Protein AF-A0AAD8J890-F1 (afdb_monomer_lite)

pLDDT: mean 76.11, std 21.77, range [34.91, 98.38]

Foldseek 3Di:
DDDDDDDDDFDDDPPDPDGDDDDDPVDDPVNVVVVVCVVVVDDPCVVVVVVVVVVVVVVVVVVVVVVVLVQVLVVHPCPPDDPVRNVVSVVVSVVVVVVVVVVVVVVVVVLVVVVVVVVVVVVVVVVVVVVVVVVVCVVVVPDPPVVPPDPDPPPPDDVVVVVSVVVVPPPPPPPPDPDPDDDD

InterPro domains:
  IPR002487 Transcription factor, K-box [PF01486] (48-133)
  IPR002487 Transcription factor, K-box [PS51297] (49-139)

Secondary structure (DSSP, 8-state):
--PPPPP------TT---------TTS-HHHHHHHHHHHH---SSHHHHHHHHHHHHHHHHHHHHHHHHHHHHTT--GGG--HHHHHHHHHHHHHHHHHHHHHHHHHHHHHHHHHHHHHHHHHHHHHHHHHHHHHHHHHHT--GGGG-----TT-SSHHHHHHHHTTTS-------PPPS----

Sequence (184 aa):
MARGPIQIKKIENATHRQAHVYTSSSFSTKEFYDMYQKLNGVDLWSSCYEKMKEQLIKLKEVNLNLNREIRHKMGECLDGLNFEELCTLEDKMEETVMTVREKKLKMITSQTENIKKKIRNSQNVDKDLRQKIAFLQELRGEDPDYAKVELGEEHKSFIGLSHALHGILALNFSQTQPDPHSGA

Organism: NCBI:txid360622

Radius of gyration: 38.45 Å; chains: 1; bounding box: 69×55×116 Å

Structure (mmCIF, N/CA/C/O backbone):
data_AF-A0AAD8J890-F1
#
_entry.id   AF-A0AAD8J890-F1
#
loop_
_atom_site.group_PDB
_atom_site.id
_atom_site.type_symbol
_atom_si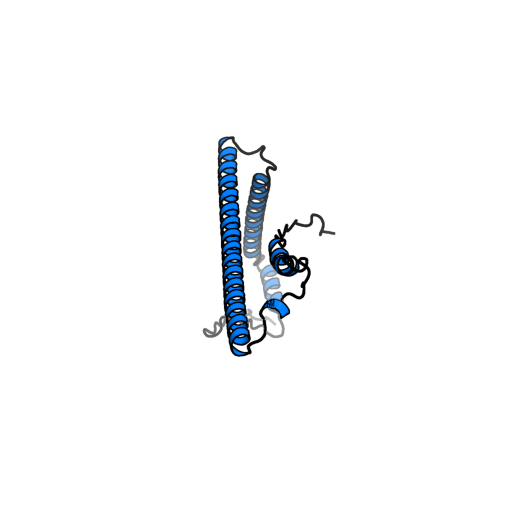te.label_atom_id
_atom_site.label_alt_id
_atom_site.label_comp_id
_atom_site.label_asym_id
_atom_site.label_entity_id
_atom_site.label_seq_id
_atom_site.pdbx_PDB_ins_code
_atom_site.Cartn_x
_atom_site.Cartn_y
_atom_site.Cartn_z
_atom_site.occupancy
_atom_site.B_iso_or_equiv
_atom_site.auth_seq_id
_atom_site.auth_comp_id
_atom_site.auth_asym_id
_atom_site.auth_atom_id
_atom_site.pdbx_PDB_model_num
ATOM 1 N N . MET A 1 1 ? -8.552 -39.009 61.988 1.00 34.91 1 MET A N 1
ATOM 2 C CA . MET A 1 1 ? -7.190 -38.647 61.535 1.00 34.91 1 MET A CA 1
ATOM 3 C C . MET A 1 1 ? -7.274 -37.321 60.789 1.00 34.91 1 MET A C 1
ATOM 5 O O . MET A 1 1 ? -7.765 -37.301 59.669 1.00 34.91 1 MET A O 1
ATOM 9 N N . ALA A 1 2 ? -6.904 -36.213 61.434 1.00 38.03 2 ALA A N 1
ATOM 10 C CA . ALA A 1 2 ? -6.951 -34.881 60.830 1.00 38.03 2 ALA A CA 1
ATOM 11 C C . ALA A 1 2 ? -5.729 -34.695 59.918 1.00 38.03 2 ALA A C 1
ATOM 13 O O . ALA A 1 2 ? -4.595 -34.744 60.391 1.00 38.03 2 ALA A O 1
ATOM 14 N N . ARG A 1 3 ? -5.942 -34.539 58.607 1.00 44.38 3 ARG A N 1
ATOM 15 C CA . ARG A 1 3 ? -4.864 -34.181 57.676 1.00 44.38 3 ARG A CA 1
ATOM 16 C C . ARG A 1 3 ? -4.649 -32.669 57.765 1.00 44.38 3 ARG A C 1
ATOM 18 O O . ARG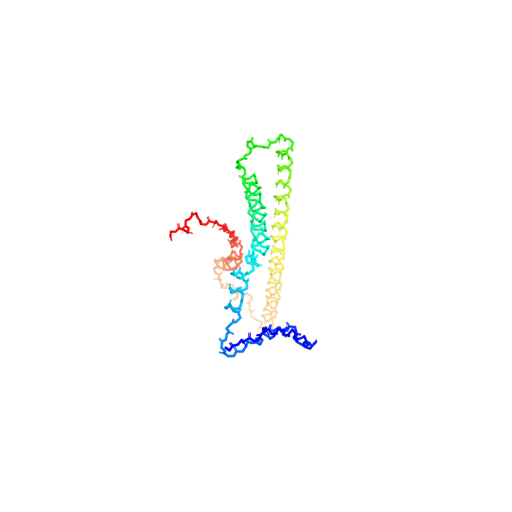 A 1 3 ? -5.598 -31.911 57.600 1.00 44.38 3 ARG A O 1
ATOM 25 N N . GLY A 1 4 ? -3.425 -32.261 58.103 1.00 49.78 4 GLY A N 1
ATOM 26 C CA . GLY A 1 4 ? -3.047 -30.858 58.275 1.00 49.78 4 GLY A CA 1
ATOM 27 C C . GLY A 1 4 ? -3.109 -30.040 56.974 1.00 49.78 4 GLY A C 1
ATOM 28 O O . GLY A 1 4 ? -3.219 -30.615 55.889 1.00 49.78 4 GLY A O 1
ATOM 29 N N . PRO A 1 5 ? -3.048 -28.700 57.075 1.00 46.69 5 PRO A N 1
ATOM 30 C CA . PRO A 1 5 ? -3.186 -27.792 55.939 1.00 46.69 5 PRO A CA 1
ATOM 31 C C . PRO A 1 5 ? -2.068 -27.996 54.907 1.00 46.69 5 PRO A C 1
ATOM 33 O O . PRO A 1 5 ? -0.889 -28.100 55.249 1.00 46.69 5 PRO A O 1
ATOM 36 N N . ILE A 1 6 ? -2.455 -28.047 53.632 1.00 57.44 6 ILE A N 1
ATOM 37 C CA . ILE A 1 6 ? -1.545 -28.222 52.495 1.00 57.44 6 ILE A CA 1
ATOM 38 C C . ILE A 1 6 ? -0.701 -26.952 52.342 1.00 57.44 6 ILE A C 1
ATOM 40 O O . ILE A 1 6 ? -1.239 -25.863 52.153 1.00 57.44 6 ILE A O 1
ATOM 44 N N . GLN A 1 7 ? 0.623 -27.093 52.413 1.00 43.59 7 GLN A N 1
ATOM 45 C CA . GLN A 1 7 ? 1.563 -25.991 52.215 1.00 43.59 7 GLN A CA 1
ATOM 46 C C . GLN A 1 7 ? 2.061 -25.966 50.771 1.00 43.59 7 GLN A C 1
ATOM 48 O O . GLN A 1 7 ? 2.628 -26.945 50.290 1.00 43.59 7 GLN A O 1
ATOM 53 N N . ILE A 1 8 ? 1.883 -24.835 50.090 1.00 53.84 8 ILE A N 1
ATOM 54 C CA . ILE A 1 8 ? 2.378 -24.617 48.728 1.00 53.84 8 ILE A CA 1
ATOM 55 C C . ILE A 1 8 ? 3.564 -23.667 48.819 1.00 53.84 8 ILE A C 1
ATOM 57 O O . ILE A 1 8 ? 3.411 -22.509 49.205 1.00 53.84 8 ILE A O 1
ATOM 61 N N . LYS A 1 9 ? 4.756 -24.151 48.465 1.00 49.16 9 LYS A N 1
ATOM 62 C CA . LYS A 1 9 ? 5.953 -23.317 48.337 1.00 49.16 9 LYS A CA 1
ATOM 63 C C . LYS A 1 9 ? 6.187 -23.000 46.866 1.00 49.16 9 LYS A C 1
ATOM 65 O O . LYS A 1 9 ? 6.459 -23.897 46.074 1.00 49.16 9 LYS A O 1
ATOM 70 N N . LYS A 1 10 ? 6.119 -21.717 46.510 1.00 46.75 10 LYS A N 1
ATOM 71 C CA . LYS A 1 10 ? 6.634 -21.214 45.234 1.00 46.75 10 LYS A CA 1
ATOM 72 C C . LYS A 1 10 ? 8.162 -21.192 45.335 1.00 46.75 10 LYS A C 1
ATOM 74 O O . LYS A 1 10 ? 8.703 -20.437 46.136 1.00 46.75 10 LYS A O 1
ATOM 79 N N . ILE A 1 11 ? 8.849 -22.040 44.572 1.00 52.28 11 ILE A N 1
ATOM 80 C CA . ILE A 1 11 ? 10.312 -22.004 44.454 1.00 52.28 11 ILE A CA 1
ATOM 81 C C . ILE A 1 11 ? 10.630 -21.280 43.144 1.00 52.28 11 ILE A C 1
ATOM 83 O O . ILE A 1 11 ? 10.433 -21.832 42.065 1.00 52.28 11 ILE A O 1
ATOM 87 N N . GLU A 1 12 ? 11.069 -20.025 43.231 1.00 44.72 12 GLU A N 1
ATOM 88 C CA . GLU A 1 12 ? 11.633 -19.296 42.090 1.00 44.72 12 GLU A CA 1
ATOM 89 C C . GLU A 1 12 ? 13.128 -19.607 42.007 1.00 44.72 12 GLU A C 1
ATOM 91 O O . GLU A 1 12 ? 13.895 -19.221 42.886 1.00 44.72 12 GLU A O 1
ATOM 96 N N . ASN A 1 13 ? 13.551 -20.320 40.962 1.00 47.50 13 ASN A N 1
ATOM 97 C CA . ASN A 1 13 ? 14.967 -20.456 40.637 1.00 47.50 13 ASN A CA 1
ATOM 98 C C . ASN A 1 13 ? 15.311 -19.407 39.570 1.00 47.50 13 ASN A C 1
ATOM 100 O O . ASN A 1 13 ? 14.762 -19.434 38.470 1.00 47.50 13 ASN A O 1
ATOM 104 N N . ALA A 1 14 ? 16.180 -18.454 39.910 1.00 53.34 14 ALA A N 1
ATOM 105 C CA . ALA A 1 14 ? 16.447 -17.248 39.119 1.00 53.34 14 ALA A CA 1
ATOM 106 C C . ALA A 1 14 ? 17.075 -17.511 37.732 1.00 53.34 14 ALA A C 1
ATOM 108 O O . ALA A 1 14 ? 17.169 -16.596 36.917 1.00 53.34 14 ALA A O 1
ATOM 109 N N . THR A 1 15 ? 17.491 -18.745 37.441 1.00 55.94 15 THR A N 1
ATOM 110 C CA . THR A 1 15 ? 18.208 -19.113 36.211 1.00 55.94 15 THR A CA 1
ATOM 111 C C . THR A 1 15 ? 17.331 -19.709 35.109 1.00 55.94 15 THR A C 1
ATOM 113 O O . THR A 1 15 ? 17.758 -19.737 33.959 1.00 55.94 15 THR A O 1
ATOM 116 N N . HIS A 1 16 ? 16.089 -20.108 35.394 1.00 49.44 16 HIS A N 1
ATOM 117 C CA . HIS A 1 16 ? 15.132 -20.536 34.371 1.00 49.44 16 HIS A CA 1
ATOM 118 C C . HIS A 1 16 ? 13.794 -19.850 34.650 1.00 49.44 16 HIS A C 1
ATOM 120 O O . HIS A 1 16 ? 13.177 -20.090 35.684 1.00 49.44 16 HIS A O 1
ATOM 126 N N . ARG A 1 17 ? 13.282 -19.034 33.718 1.00 52.69 17 ARG A N 1
ATOM 127 C CA . ARG A 1 17 ? 11.897 -18.503 33.748 1.00 52.69 17 ARG A CA 1
ATOM 128 C C . ARG A 1 17 ? 10.843 -19.614 33.547 1.00 52.69 17 ARG A C 1
ATOM 130 O O . ARG A 1 17 ? 9.828 -19.404 32.892 1.00 52.69 17 ARG A O 1
ATOM 137 N N . GLN A 1 18 ? 11.102 -20.818 34.045 1.00 47.53 18 GLN A N 1
ATOM 138 C CA . GLN A 1 18 ? 10.259 -21.990 33.914 1.00 47.53 18 GLN A CA 1
ATOM 139 C C . GLN A 1 18 ? 9.687 -22.321 35.289 1.00 47.53 18 GLN A C 1
ATOM 141 O O . GLN A 1 18 ? 10.390 -22.771 36.192 1.00 47.53 18 GLN A O 1
ATOM 146 N N . ALA A 1 19 ? 8.393 -22.058 35.455 1.00 54.72 19 ALA A N 1
ATOM 147 C CA . ALA A 1 19 ? 7.671 -22.451 36.652 1.00 54.72 19 ALA A CA 1
ATOM 148 C C . ALA A 1 19 ? 7.533 -23.982 36.668 1.00 54.72 19 ALA A C 1
ATOM 150 O O . ALA A 1 19 ? 6.746 -24.550 35.913 1.00 54.72 19 ALA A O 1
ATOM 151 N N . HIS A 1 20 ? 8.301 -24.656 37.524 1.00 55.97 20 HIS A N 1
ATOM 152 C CA . HIS A 1 20 ? 8.092 -26.073 37.807 1.00 55.97 20 HIS A CA 1
ATOM 153 C C . HIS A 1 20 ? 6.982 -26.203 38.848 1.00 55.97 20 HIS A C 1
ATOM 155 O O . HIS A 1 20 ? 7.174 -25.892 40.023 1.00 55.97 20 HIS A O 1
ATOM 161 N N . VAL A 1 21 ? 5.801 -26.643 38.413 1.00 59.16 21 VAL A N 1
ATOM 162 C CA . VAL A 1 21 ? 4.701 -26.933 39.332 1.00 59.16 21 VAL A CA 1
ATOM 163 C C . VAL A 1 21 ? 4.952 -28.302 39.951 1.00 59.16 21 VAL A C 1
ATOM 165 O O . VAL A 1 21 ? 4.796 -29.329 39.297 1.00 59.16 21 VAL A O 1
ATOM 168 N N . TYR A 1 22 ? 5.393 -28.307 41.207 1.00 57.88 22 TYR A N 1
ATOM 169 C CA . TYR A 1 22 ? 5.637 -29.537 41.950 1.00 57.88 22 TYR A CA 1
ATOM 170 C C . TYR A 1 22 ? 4.336 -29.997 42.605 1.00 57.88 22 TYR A C 1
ATOM 172 O O . TYR A 1 22 ? 3.872 -29.413 43.584 1.00 57.88 22 TYR A O 1
ATOM 180 N N . THR A 1 23 ? 3.734 -31.044 42.052 1.00 57.12 23 THR A N 1
ATOM 181 C CA . THR A 1 23 ? 2.562 -31.696 42.631 1.00 57.12 23 THR A CA 1
ATOM 182 C C . THR A 1 23 ? 2.965 -32.973 43.345 1.00 57.12 23 THR A C 1
ATOM 184 O O . THR A 1 23 ? 3.738 -33.765 42.811 1.00 57.12 23 THR A O 1
ATOM 187 N N . SER A 1 24 ? 2.428 -33.207 44.546 1.00 59.03 24 SER A N 1
ATOM 188 C CA . SER A 1 24 ? 2.527 -34.533 45.172 1.00 59.03 24 SER A CA 1
ATOM 189 C C . SER A 1 24 ? 1.855 -35.564 44.261 1.00 59.03 24 SER A C 1
ATOM 191 O O . SER A 1 24 ? 0.789 -35.276 43.727 1.00 59.03 24 SER A O 1
ATOM 193 N N . SER A 1 25 ? 2.433 -36.760 44.106 1.00 63.25 25 SER A N 1
ATOM 194 C CA . SER A 1 25 ? 1.969 -37.800 43.162 1.00 63.25 25 SER A CA 1
ATOM 195 C C . SER A 1 25 ? 0.488 -38.201 43.283 1.00 63.25 25 SER A C 1
ATOM 197 O O . SER A 1 25 ? -0.025 -38.902 42.421 1.00 63.25 25 SER A O 1
ATOM 199 N N . SER A 1 26 ? -0.201 -37.780 44.346 1.00 63.59 26 SER A N 1
ATOM 200 C CA . SER A 1 26 ? -1.613 -38.039 44.624 1.00 63.59 26 SER A CA 1
ATOM 201 C C . SER A 1 26 ? -2.582 -36.941 44.164 1.00 63.59 26 SER A C 1
ATOM 203 O O . SER A 1 26 ? -3.774 -37.078 44.422 1.00 63.59 26 SER A O 1
ATOM 205 N N . PHE A 1 27 ? -2.111 -35.826 43.594 1.00 65.19 27 PHE A N 1
ATOM 206 C CA . PHE A 1 27 ? -2.989 -34.706 43.248 1.00 65.19 27 PHE A CA 1
ATOM 207 C C . PHE A 1 27 ? -2.436 -33.865 42.100 1.00 65.19 27 PHE A C 1
ATOM 209 O O . PHE A 1 27 ? -1.345 -33.319 42.218 1.00 65.19 27 PHE A O 1
ATOM 216 N N . SER A 1 28 ? -3.172 -33.743 40.998 1.00 78.12 28 SER A N 1
ATOM 217 C CA . SER A 1 28 ? -2.739 -32.959 39.838 1.00 78.12 28 SER A CA 1
ATOM 218 C C . SER A 1 28 ? -2.954 -31.455 40.035 1.00 78.12 28 SER A C 1
ATOM 220 O O . SER A 1 28 ? -3.834 -31.001 40.768 1.00 78.12 28 SER A O 1
ATOM 222 N N . THR A 1 29 ? -2.173 -30.651 39.313 1.00 77.88 29 THR A N 1
ATOM 223 C CA . THR A 1 29 ? -2.265 -29.184 39.319 1.00 77.88 29 THR A CA 1
ATOM 224 C C . THR A 1 29 ? -3.663 -28.696 38.937 1.00 77.88 29 THR A C 1
ATOM 226 O O . THR A 1 29 ? -4.161 -27.725 39.498 1.00 77.88 29 THR A O 1
ATOM 229 N N . LYS A 1 30 ? -4.312 -29.382 37.989 1.00 80.31 30 LYS A N 1
ATOM 230 C CA . LYS A 1 30 ? -5.671 -29.059 37.549 1.00 80.31 30 LYS A CA 1
ATOM 231 C C . LYS A 1 30 ? -6.683 -29.306 38.667 1.00 80.31 30 LYS A C 1
ATOM 233 O O . LYS A 1 30 ? -7.451 -28.409 38.991 1.00 80.31 30 LYS A O 1
ATOM 238 N N . GLU A 1 31 ? -6.634 -30.483 39.291 1.00 82.25 31 GLU A N 1
ATOM 239 C CA . GLU A 1 31 ? -7.529 -30.822 40.404 1.00 82.25 31 GLU A CA 1
ATOM 240 C C . GLU A 1 31 ? -7.366 -29.844 41.575 1.00 82.25 31 GLU A C 1
ATOM 242 O O . GLU A 1 31 ? -8.348 -29.515 42.239 1.00 82.25 31 GLU A O 1
ATOM 247 N N . PHE A 1 32 ? -6.153 -29.320 41.793 1.00 81.62 32 PHE A N 1
ATOM 248 C CA . PHE A 1 32 ? -5.901 -28.268 42.778 1.00 81.62 32 PHE A CA 1
ATOM 249 C C . PHE A 1 32 ? -6.660 -26.981 42.477 1.00 81.62 32 PHE A C 1
ATOM 251 O O . PHE A 1 32 ? -7.354 -26.470 43.359 1.00 81.62 32 PHE A O 1
ATOM 258 N N . TYR A 1 33 ? -6.561 -26.473 41.249 1.00 81.62 33 TYR A N 1
ATOM 259 C CA . TYR A 1 33 ? -7.298 -25.277 40.851 1.00 81.62 33 TYR A CA 1
ATOM 260 C C . TYR A 1 33 ? -8.813 -25.502 40.915 1.00 81.62 33 TYR A C 1
ATOM 262 O O . TYR A 1 33 ? -9.516 -24.674 41.492 1.00 81.62 33 TYR A O 1
ATOM 270 N N . ASP A 1 34 ? -9.303 -26.646 40.436 1.00 82.94 34 ASP A N 1
ATOM 271 C CA . ASP A 1 34 ? -10.731 -26.986 40.455 1.00 82.94 34 ASP A CA 1
ATOM 272 C C . ASP A 1 34 ? -11.280 -27.056 41.893 1.00 82.94 34 ASP A C 1
ATOM 274 O O . ASP A 1 34 ? -12.375 -26.573 42.192 1.00 82.94 34 ASP A O 1
ATOM 278 N N . MET A 1 35 ? -10.517 -27.643 42.817 1.00 82.25 35 MET A N 1
ATOM 279 C CA . MET A 1 35 ? -10.908 -27.752 44.222 1.00 82.25 35 MET A CA 1
ATOM 280 C C . MET A 1 35 ? -10.818 -26.399 44.945 1.00 82.25 35 MET A C 1
ATOM 282 O O . MET A 1 35 ? -11.692 -26.082 45.751 1.00 82.25 35 MET A O 1
ATOM 286 N N . TYR A 1 36 ? -9.821 -25.571 44.620 1.00 82.00 36 TYR A N 1
ATOM 287 C CA . TYR A 1 36 ? -9.700 -24.203 45.129 1.00 82.00 36 TYR A CA 1
ATOM 288 C C . TYR A 1 36 ? -10.887 -23.328 44.700 1.00 82.00 36 TYR A C 1
ATOM 290 O O . TYR A 1 36 ? -11.444 -22.609 45.530 1.00 82.00 36 TYR A O 1
ATOM 298 N N . GLN A 1 37 ? -11.321 -23.425 43.438 1.00 85.12 37 GLN A N 1
ATOM 299 C CA . GLN A 1 37 ? -12.512 -22.722 42.949 1.00 85.12 37 GLN A CA 1
ATOM 300 C C . GLN A 1 37 ? -13.788 -23.198 43.663 1.00 85.12 37 GLN A C 1
ATOM 302 O O . GLN A 1 37 ? -14.603 -22.368 44.059 1.00 85.12 37 GLN A O 1
ATOM 307 N N . LYS A 1 38 ? -13.949 -24.511 43.896 1.00 84.75 38 LYS A N 1
ATOM 308 C CA . LYS A 1 38 ? -15.115 -25.077 44.608 1.00 84.75 38 LYS A CA 1
ATOM 309 C C . LYS A 1 38 ? -15.183 -24.682 46.082 1.00 84.75 38 LYS A C 1
ATOM 311 O O . LYS A 1 38 ? -16.270 -24.426 46.585 1.00 84.75 38 LYS A O 1
ATOM 316 N N . LEU A 1 39 ? -14.044 -24.666 46.775 1.00 81.88 39 LEU A N 1
ATOM 317 C CA . LEU A 1 39 ? -13.983 -24.373 48.210 1.00 81.88 39 LEU A CA 1
ATOM 318 C C . LEU A 1 39 ? -14.121 -22.878 48.505 1.00 81.88 39 LEU A C 1
ATOM 320 O O . LEU A 1 39 ? -14.798 -22.510 49.459 1.00 81.88 39 LEU A O 1
ATOM 324 N N . ASN A 1 40 ? -13.493 -22.027 47.691 1.00 79.44 40 ASN A N 1
ATOM 325 C CA . ASN A 1 40 ? -13.485 -20.581 47.917 1.00 79.44 40 ASN A CA 1
ATOM 326 C C . ASN A 1 40 ? -14.573 -19.838 47.129 1.00 79.44 40 ASN A C 1
ATOM 328 O O . ASN A 1 40 ? -14.779 -18.652 47.363 1.00 79.44 40 ASN A O 1
ATOM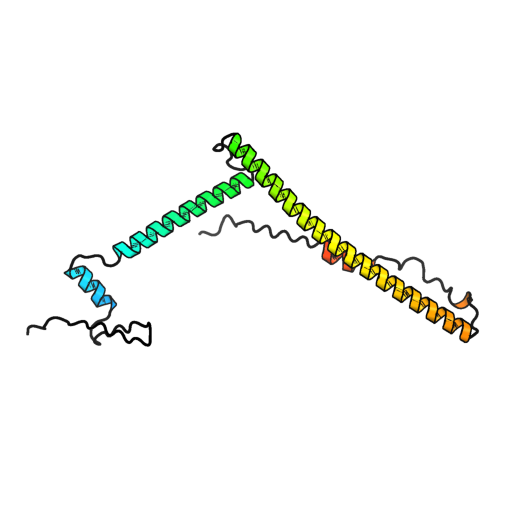 332 N N . GLY A 1 41 ? -15.247 -20.498 46.181 1.00 79.50 41 GLY A N 1
ATOM 333 C CA . GLY A 1 41 ? -16.275 -19.885 45.333 1.00 79.50 41 GLY A CA 1
ATOM 334 C C . GLY A 1 41 ? -15.746 -18.803 44.381 1.00 79.50 41 GLY A C 1
ATOM 335 O O . GLY A 1 41 ? -16.529 -18.004 43.877 1.00 79.50 41 GLY A O 1
ATOM 336 N N . VAL A 1 42 ? -14.429 -18.742 44.149 1.00 79.38 42 VAL A N 1
ATOM 337 C CA . VAL A 1 42 ? -13.778 -17.708 43.327 1.00 79.38 42 VAL A CA 1
ATOM 338 C C . VAL A 1 42 ? -13.422 -18.268 41.956 1.00 79.38 42 VAL A C 1
ATOM 340 O O . VAL A 1 42 ? -12.691 -19.253 41.865 1.00 79.38 42 VAL A O 1
ATOM 343 N N . ASP A 1 43 ? -13.856 -17.601 40.884 1.00 82.56 43 ASP A N 1
ATOM 344 C CA . ASP A 1 43 ? -13.451 -17.947 39.521 1.00 82.56 43 ASP A CA 1
ATOM 345 C C . ASP A 1 43 ? -12.117 -17.287 39.130 1.00 82.56 43 ASP A C 1
ATOM 347 O O . ASP A 1 43 ? -12.059 -16.124 38.727 1.00 82.56 43 ASP A O 1
ATOM 351 N N . LEU A 1 44 ? -11.042 -18.072 39.214 1.00 80.50 44 LEU A N 1
ATOM 352 C CA . LEU A 1 44 ? -9.691 -17.732 38.753 1.00 80.50 44 LEU A CA 1
ATOM 353 C C . LEU A 1 44 ? -9.591 -17.352 37.261 1.00 80.50 44 LEU A C 1
ATOM 355 O O . LEU A 1 44 ? -8.646 -16.657 36.883 1.00 80.50 44 LEU A O 1
ATOM 359 N N . TRP A 1 45 ? -10.521 -17.798 36.411 1.00 85.25 45 TRP A N 1
ATOM 360 C CA . TRP A 1 45 ? -10.431 -17.616 34.959 1.00 85.25 45 TRP A CA 1
ATOM 361 C C . TRP A 1 45 ? -11.192 -16.394 34.454 1.00 85.25 45 TRP A C 1
ATOM 363 O O . TRP A 1 45 ? -10.795 -15.834 33.433 1.00 85.25 45 TRP A O 1
ATOM 373 N N . SER A 1 46 ? -12.212 -15.939 35.187 1.00 84.75 46 SER A N 1
ATOM 374 C CA . SER A 1 46 ? -13.068 -14.790 34.853 1.00 84.75 46 SER A CA 1
ATOM 375 C C . SER A 1 46 ? -12.298 -13.576 34.325 1.00 84.75 46 SER A C 1
ATOM 377 O O . SER A 1 46 ? -12.579 -13.086 33.235 1.00 84.75 46 SER A O 1
ATOM 379 N N . SER A 1 47 ? -11.269 -13.117 35.044 1.00 86.62 47 SER A N 1
ATOM 380 C CA . SER A 1 47 ? -10.485 -11.938 34.650 1.00 86.62 47 SER A CA 1
ATOM 381 C C . SER A 1 47 ? -9.683 -12.152 33.363 1.00 86.62 47 SER A C 1
ATOM 383 O O . SER A 1 47 ? -9.559 -11.235 32.551 1.00 86.62 47 SER A O 1
ATO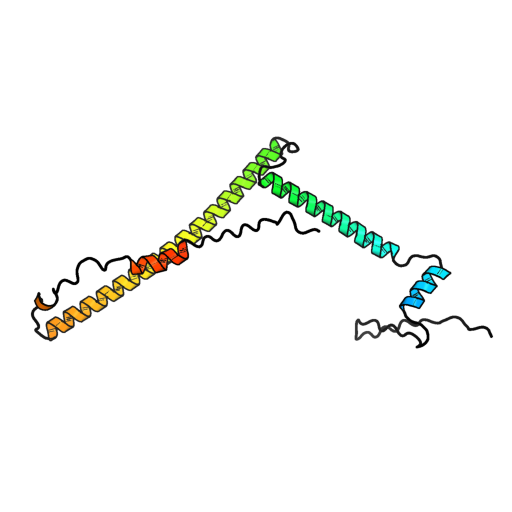M 385 N N . CYS A 1 48 ? -9.129 -13.350 33.159 1.00 86.75 48 CYS A N 1
ATOM 386 C CA . CYS A 1 48 ? -8.394 -13.682 31.937 1.00 86.75 48 CYS A CA 1
ATOM 387 C C . CYS A 1 48 ? -9.353 -13.808 30.745 1.00 86.75 48 CYS A C 1
ATOM 389 O O . CYS A 1 48 ? -9.098 -13.261 29.672 1.00 86.75 48 CYS A O 1
ATOM 391 N N . TYR A 1 49 ? -10.487 -14.473 30.966 1.00 91.69 49 TYR A N 1
ATOM 392 C CA . TYR A 1 49 ? -11.534 -14.658 29.975 1.00 91.69 49 TYR A CA 1
ATOM 393 C C . TYR A 1 49 ? -12.144 -13.326 29.531 1.00 91.69 49 TYR A C 1
ATOM 395 O O . TYR A 1 49 ? -12.224 -13.078 28.330 1.00 91.69 49 TYR A O 1
ATOM 403 N N . GLU A 1 50 ? -12.503 -12.439 30.463 1.00 94.38 50 GLU A N 1
ATOM 404 C CA . GLU A 1 50 ? -13.057 -11.128 30.111 1.00 94.38 50 GLU A CA 1
ATOM 405 C C . GLU A 1 50 ? -12.038 -10.265 29.360 1.00 94.38 50 GLU A C 1
ATOM 407 O O . GLU A 1 50 ? -12.382 -9.690 28.333 1.00 94.38 50 GLU A O 1
ATOM 412 N N . LYS A 1 51 ? -10.754 -10.268 29.751 1.00 94.50 51 LYS A N 1
ATOM 413 C CA . LYS A 1 51 ? -9.703 -9.583 28.973 1.00 94.50 51 LYS A CA 1
ATOM 414 C C . LYS A 1 51 ? -9.597 -10.117 27.545 1.00 94.50 51 LYS A C 1
ATOM 416 O O . LYS A 1 51 ? -9.539 -9.334 26.599 1.00 94.50 51 LYS A O 1
ATOM 421 N N . MET A 1 52 ? -9.580 -11.438 27.374 1.00 96.44 52 MET A N 1
ATOM 422 C CA . MET A 1 52 ? -9.502 -12.064 26.051 1.00 96.44 52 MET A CA 1
ATOM 423 C C . MET A 1 52 ? -10.743 -11.754 25.205 1.00 96.44 52 MET A C 1
ATOM 425 O O . MET A 1 52 ? -10.639 -11.460 24.015 1.00 96.44 52 MET A O 1
ATOM 429 N N . LYS A 1 53 ? -11.925 -11.777 25.819 1.00 96.81 53 LYS A N 1
ATOM 430 C CA . LYS A 1 53 ? -13.199 -11.449 25.178 1.00 96.81 53 LYS A CA 1
ATOM 431 C C . LYS A 1 53 ? -13.268 -9.979 24.767 1.00 96.81 53 LYS A C 1
ATOM 433 O O . LYS A 1 53 ? -13.653 -9.694 23.637 1.00 96.81 53 LYS A O 1
ATOM 438 N N . GLU A 1 54 ? -12.839 -9.056 25.623 1.00 97.38 54 GLU A N 1
ATOM 439 C CA . GLU A 1 54 ? -12.709 -7.636 25.281 1.00 97.38 54 GLU A CA 1
ATOM 440 C C . GLU A 1 54 ? -11.759 -7.427 24.098 1.00 97.38 54 GLU A C 1
ATOM 442 O O . GLU A 1 54 ? -12.071 -6.673 23.177 1.00 97.38 54 GLU A O 1
ATOM 447 N N . GLN A 1 55 ? -10.608 -8.107 24.091 1.00 97.25 55 GLN A N 1
ATOM 448 C CA . GLN A 1 55 ? -9.674 -8.052 22.965 1.00 97.25 55 GLN A CA 1
ATOM 449 C C . GLN A 1 55 ? -10.308 -8.575 21.676 1.00 97.25 55 GLN A C 1
ATOM 451 O O . GLN A 1 55 ? -10.159 -7.952 20.626 1.00 97.25 55 GLN A O 1
ATOM 456 N N . LEU A 1 56 ? -11.052 -9.680 21.747 1.00 97.69 56 LEU A N 1
ATOM 457 C CA . LEU A 1 56 ? -11.757 -10.233 20.596 1.00 97.69 56 LEU A CA 1
ATOM 458 C C . LEU A 1 56 ? -12.800 -9.253 20.043 1.00 97.69 56 LEU A C 1
ATOM 460 O O . LEU A 1 56 ? -12.895 -9.095 18.828 1.00 97.69 56 LEU A O 1
ATOM 464 N N . ILE A 1 57 ? -13.565 -8.588 20.913 1.00 97.88 57 ILE A N 1
ATOM 465 C CA . ILE A 1 57 ? -14.555 -7.578 20.511 1.00 97.88 57 ILE A CA 1
ATOM 466 C C . ILE A 1 57 ? -13.863 -6.413 19.799 1.00 97.88 57 ILE A C 1
ATOM 468 O O . ILE A 1 57 ? -14.260 -6.067 18.689 1.00 97.88 57 ILE A O 1
ATOM 472 N N . LYS A 1 58 ? -12.777 -5.882 20.375 1.00 98.00 58 LYS A N 1
ATOM 473 C CA . LYS A 1 58 ? -11.990 -4.795 19.769 1.00 98.00 58 LYS A CA 1
ATOM 474 C C . LYS A 1 58 ? -11.445 -5.182 18.396 1.00 98.00 58 LYS A C 1
ATOM 476 O O . LYS A 1 58 ? -11.544 -4.414 17.447 1.00 98.00 58 LYS A O 1
ATOM 481 N N . LEU A 1 59 ? -10.898 -6.391 18.263 1.00 98.06 59 LEU A N 1
ATOM 482 C CA . LEU A 1 59 ? -10.386 -6.877 16.980 1.00 98.06 59 LEU A CA 1
ATOM 483 C C . LEU A 1 59 ? -11.496 -7.038 15.940 1.00 98.06 59 LEU A C 1
ATOM 485 O O . LEU A 1 59 ? -11.293 -6.691 14.777 1.00 98.06 59 LEU A O 1
ATOM 489 N N . LYS A 1 60 ? -12.671 -7.532 16.344 1.00 98.19 60 LYS A N 1
ATOM 490 C CA . LYS A 1 60 ? -13.835 -7.624 15.454 1.00 98.19 60 LYS A CA 1
ATOM 491 C C . LYS A 1 60 ? -14.295 -6.247 14.993 1.00 98.19 60 LYS A C 1
ATOM 493 O O . LYS A 1 60 ? -14.562 -6.078 13.811 1.00 98.19 60 LYS A O 1
ATOM 498 N N . GLU A 1 61 ? -14.345 -5.270 15.889 1.00 98.19 61 GLU A N 1
ATOM 499 C CA . GLU A 1 61 ? -14.711 -3.893 15.557 1.00 98.19 61 GLU A CA 1
ATOM 500 C C . GLU A 1 61 ? -13.738 -3.271 14.548 1.00 98.19 61 GLU A C 1
ATOM 502 O O . GLU A 1 61 ? -14.165 -2.768 13.509 1.00 98.19 61 GLU A O 1
ATOM 507 N N . VAL A 1 62 ? -12.428 -3.402 14.783 1.00 98.06 62 VAL A N 1
ATOM 508 C CA . VAL A 1 62 ? -11.397 -2.938 13.839 1.00 98.06 62 VAL A CA 1
ATOM 509 C C . VAL A 1 62 ? -11.540 -3.631 12.485 1.00 98.06 62 VAL A C 1
ATOM 511 O O . VAL A 1 62 ? -11.487 -2.976 11.448 1.00 98.06 62 VAL A O 1
ATOM 514 N N . ASN A 1 63 ? -11.760 -4.947 12.469 1.00 98.06 63 ASN A N 1
ATOM 515 C CA . ASN A 1 63 ? -11.932 -5.707 11.232 1.00 98.06 63 ASN A CA 1
ATOM 516 C C . ASN A 1 63 ? -13.175 -5.252 10.446 1.00 98.06 63 ASN A C 1
ATOM 518 O O . ASN A 1 63 ? -13.111 -5.063 9.232 1.00 98.06 63 ASN A O 1
ATOM 522 N N . LEU A 1 64 ? -14.292 -5.015 11.138 1.00 97.19 64 LEU A N 1
ATOM 523 C CA . LEU A 1 64 ? -15.508 -4.477 10.530 1.00 97.19 64 LEU A CA 1
ATOM 524 C C . LEU A 1 64 ? -15.282 -3.078 9.951 1.00 97.19 64 LEU A C 1
ATOM 526 O O . LEU A 1 64 ? -15.758 -2.805 8.847 1.00 97.19 64 LEU A O 1
ATOM 530 N N . ASN A 1 65 ? -14.544 -2.216 10.656 1.00 95.88 65 ASN A N 1
ATOM 531 C CA . ASN A 1 65 ? -14.195 -0.889 10.159 1.00 95.88 65 ASN A CA 1
ATOM 532 C C . ASN A 1 65 ? -13.307 -0.967 8.906 1.00 95.88 65 ASN A C 1
ATOM 534 O O . ASN A 1 65 ? -13.625 -0.355 7.893 1.00 95.88 65 ASN A O 1
ATOM 538 N N . LEU A 1 66 ? -12.259 -1.795 8.924 1.00 97.00 66 LEU A N 1
ATOM 539 C CA . LEU A 1 66 ? -11.380 -1.991 7.766 1.00 97.00 66 LEU A CA 1
ATOM 540 C C . LEU A 1 66 ? -12.139 -2.537 6.552 1.00 97.00 66 LEU A C 1
ATOM 542 O O . LEU A 1 66 ? -11.960 -2.050 5.440 1.00 97.00 66 LEU A O 1
ATOM 546 N N . ASN A 1 67 ? -13.030 -3.511 6.749 1.00 96.69 67 ASN A N 1
ATOM 547 C CA . ASN A 1 67 ? -13.861 -4.030 5.661 1.00 96.69 67 ASN A CA 1
ATOM 548 C C . ASN A 1 67 ? -14.815 -2.972 5.101 1.00 96.69 67 ASN A C 1
ATOM 550 O O . ASN A 1 67 ? -15.072 -2.952 3.898 1.00 96.69 67 ASN A O 1
ATOM 554 N N . ARG A 1 68 ? -15.341 -2.086 5.953 1.00 95.00 68 ARG A N 1
ATOM 555 C CA . ARG A 1 68 ? -16.148 -0.947 5.507 1.00 95.00 68 ARG A CA 1
ATOM 556 C C . ARG A 1 68 ? -15.314 0.014 4.662 1.00 95.00 68 ARG A C 1
ATOM 558 O O . ARG A 1 68 ? -15.753 0.377 3.579 1.00 95.00 68 ARG A O 1
ATOM 565 N N . GLU A 1 69 ? -14.109 0.362 5.106 1.00 94.62 69 GLU A N 1
ATOM 566 C CA . GLU A 1 69 ? -13.194 1.210 4.333 1.00 94.62 69 GLU A CA 1
ATOM 567 C C . GLU A 1 69 ? -12.826 0.587 2.982 1.00 94.62 69 GLU A C 1
ATOM 569 O O . GLU A 1 69 ? -12.793 1.293 1.977 1.00 94.62 69 GLU A O 1
ATOM 574 N N . ILE A 1 70 ? -12.584 -0.728 2.931 1.00 95.88 70 ILE A N 1
ATOM 575 C CA . ILE A 1 70 ? -12.341 -1.444 1.671 1.00 95.88 70 ILE A CA 1
ATOM 576 C C . ILE A 1 70 ? -13.550 -1.300 0.746 1.00 95.88 70 ILE A C 1
ATOM 578 O O . ILE A 1 70 ? -13.372 -0.910 -0.403 1.00 95.88 70 ILE A O 1
ATOM 582 N N . ARG A 1 71 ? -14.771 -1.541 1.239 1.00 96.00 71 ARG A N 1
ATOM 583 C CA . ARG A 1 71 ? -15.996 -1.366 0.442 1.00 96.00 71 ARG A CA 1
ATOM 584 C C . ARG A 1 71 ? -16.154 0.059 -0.079 1.00 96.00 71 ARG A C 1
ATOM 586 O O . ARG A 1 71 ? -16.377 0.227 -1.272 1.00 96.00 71 ARG A O 1
ATOM 593 N N . HIS A 1 72 ? -15.929 1.074 0.757 1.00 95.62 72 HIS A N 1
ATOM 594 C CA . HIS A 1 72 ? -15.958 2.470 0.308 1.00 95.62 72 HIS A CA 1
ATOM 595 C C . HIS A 1 72 ? -14.956 2.713 -0.830 1.00 95.62 72 HIS A C 1
ATOM 597 O O . HIS A 1 72 ? -15.307 3.296 -1.851 1.00 95.62 72 HIS A O 1
ATOM 603 N N . LYS A 1 73 ? -13.721 2.206 -0.702 1.00 94.88 73 LYS A N 1
ATOM 604 C CA . LYS A 1 73 ? -12.694 2.301 -1.758 1.00 94.88 73 LYS A CA 1
ATOM 605 C C . LYS A 1 73 ? -13.047 1.518 -3.028 1.00 94.88 73 LYS A C 1
ATOM 607 O O . LYS A 1 73 ? -12.538 1.849 -4.094 1.00 94.88 73 LYS A O 1
ATOM 612 N N . MET A 1 74 ? -13.905 0.505 -2.923 1.00 94.88 74 MET A N 1
ATOM 613 C CA . MET A 1 74 ? -14.475 -0.228 -4.059 1.00 94.88 74 MET A CA 1
ATOM 614 C C . MET A 1 74 ? -15.702 0.470 -4.674 1.00 94.88 74 MET A C 1
ATOM 616 O O . MET A 1 74 ? -16.213 0.003 -5.687 1.00 94.88 74 MET A O 1
ATOM 620 N N . GLY A 1 75 ? -16.161 1.587 -4.097 1.00 93.25 75 GLY A N 1
ATOM 621 C CA . GLY A 1 75 ? -17.358 2.310 -4.535 1.00 93.25 75 GLY A CA 1
ATOM 622 C C . GLY A 1 75 ? -18.670 1.751 -3.975 1.00 93.25 75 GLY A C 1
ATOM 623 O O . GLY A 1 75 ? -19.742 2.084 -4.471 1.00 93.25 75 GLY A O 1
ATOM 624 N N . GLU A 1 76 ? -18.608 0.900 -2.952 1.00 93.50 76 GLU A N 1
ATOM 625 C CA . GLU A 1 76 ? -19.763 0.257 -2.324 1.00 93.50 76 GLU A CA 1
ATOM 626 C C . GLU A 1 76 ? -20.132 0.928 -0.989 1.00 93.50 76 GLU A C 1
ATOM 628 O O . GLU A 1 76 ? -19.267 1.420 -0.263 1.00 93.50 76 GLU A O 1
ATOM 633 N N . CYS A 1 77 ? -21.418 0.872 -0.614 1.00 90.31 77 CYS A N 1
ATOM 634 C CA . CYS A 1 77 ? -21.940 1.332 0.685 1.00 90.31 77 CYS A CA 1
ATOM 635 C C . CYS A 1 77 ? -21.591 2.793 1.045 1.00 90.31 77 CYS A C 1
ATOM 637 O O . CYS A 1 77 ? -21.237 3.077 2.188 1.00 90.31 77 CYS A O 1
ATOM 639 N N . LEU A 1 78 ? -21.707 3.718 0.089 1.00 90.75 78 LEU A N 1
ATOM 640 C CA . LEU A 1 78 ? -21.351 5.133 0.270 1.00 90.75 78 LEU A CA 1
ATOM 641 C C . LEU A 1 78 ? -22.434 5.977 0.972 1.00 90.75 78 LEU A C 1
ATOM 643 O O . LEU A 1 78 ? -22.157 7.106 1.364 1.00 90.75 78 LEU A O 1
ATOM 647 N N . ASP A 1 79 ? -23.634 5.426 1.184 1.00 89.44 79 ASP A N 1
ATOM 648 C CA . ASP A 1 79 ? -24.822 6.137 1.698 1.00 89.44 79 ASP A CA 1
ATOM 649 C C . ASP A 1 79 ? -24.649 6.759 3.102 1.00 89.44 79 ASP A C 1
ATOM 651 O O . ASP A 1 79 ? -25.482 7.547 3.542 1.00 89.44 79 ASP A O 1
ATOM 655 N N . GLY A 1 80 ? -23.589 6.386 3.829 1.00 87.25 80 GLY A N 1
ATOM 656 C CA . GLY A 1 80 ? -23.277 6.893 5.168 1.00 87.25 80 GLY A CA 1
ATOM 657 C C . GLY A 1 80 ? -22.195 7.974 5.224 1.00 87.25 80 GLY A C 1
ATOM 658 O O . GLY A 1 80 ? -21.872 8.407 6.326 1.00 87.25 80 GLY A O 1
ATOM 659 N N . LEU A 1 81 ? -21.616 8.367 4.085 1.00 92.62 81 LEU A N 1
ATOM 660 C CA . LEU A 1 81 ? -20.562 9.381 4.013 1.00 92.62 81 LEU A CA 1
ATOM 661 C C . LEU A 1 81 ? -21.151 10.754 3.686 1.00 92.62 81 LEU A C 1
ATOM 663 O O . LEU A 1 81 ? -22.018 10.887 2.821 1.00 92.62 81 LEU A O 1
ATOM 667 N N . ASN A 1 82 ? -20.646 11.792 4.346 1.00 95.38 82 ASN A N 1
ATOM 668 C CA . ASN A 1 82 ? -20.956 13.168 3.979 1.00 95.38 82 ASN A CA 1
ATOM 669 C C . ASN A 1 82 ? -20.191 13.585 2.708 1.00 95.38 82 ASN A C 1
ATOM 671 O O . ASN A 1 82 ? -19.182 12.983 2.343 1.00 95.38 82 ASN A O 1
ATOM 675 N N . PHE A 1 83 ? -20.627 14.667 2.058 1.00 95.56 83 PHE A N 1
ATOM 676 C CA . PHE A 1 83 ? -19.997 15.176 0.835 1.00 95.56 83 PHE A CA 1
ATOM 677 C C . PHE A 1 83 ? -18.484 15.423 0.989 1.00 95.56 83 PHE A C 1
ATOM 679 O O . PHE A 1 83 ? -17.699 15.011 0.143 1.00 95.56 83 PHE A O 1
ATOM 686 N N . GLU A 1 84 ? -18.058 16.025 2.101 1.00 97.00 84 GLU A N 1
ATOM 687 C CA . GLU A 1 84 ? -16.636 16.270 2.389 1.00 97.00 84 GLU A CA 1
ATOM 688 C C . GLU A 1 84 ? -15.824 14.970 2.526 1.00 97.00 84 GLU A C 1
ATOM 690 O O . GLU A 1 84 ? -14.686 14.872 2.056 1.00 97.00 84 GLU A O 1
ATOM 695 N N . GLU A 1 85 ? -16.420 13.941 3.131 1.00 95.38 85 GLU A N 1
ATOM 696 C CA . GLU A 1 85 ? -15.785 12.633 3.294 1.00 95.38 85 GLU A CA 1
ATOM 697 C C . GLU A 1 85 ? -15.676 11.899 1.954 1.00 95.38 85 GLU A C 1
ATOM 699 O O . GLU A 1 85 ? -14.675 11.222 1.710 1.00 95.38 85 GLU A O 1
ATOM 704 N N . LEU A 1 86 ? -16.664 12.072 1.068 1.00 96.06 86 LEU A N 1
ATOM 705 C CA . LEU A 1 86 ? -16.634 11.554 -0.299 1.00 96.06 86 LEU A CA 1
ATOM 706 C C . LEU A 1 86 ? -15.531 12.213 -1.130 1.00 96.06 86 LEU A C 1
ATOM 708 O O . LEU A 1 86 ? -14.747 11.490 -1.740 1.00 96.06 86 LEU A O 1
ATOM 712 N N . CYS A 1 87 ? -15.404 13.543 -1.096 1.00 96.75 87 CYS A N 1
ATOM 713 C CA . CYS A 1 87 ? -14.309 14.243 -1.778 1.00 96.75 87 CYS A CA 1
ATOM 714 C C . CYS A 1 87 ? -12.941 13.791 -1.250 1.00 96.75 87 CYS A C 1
ATOM 716 O O . CYS A 1 87 ? -12.049 13.449 -2.016 1.00 96.75 87 CYS A O 1
ATOM 718 N N . THR A 1 88 ? -12.795 13.678 0.073 1.00 97.12 88 THR A N 1
ATOM 719 C CA . THR A 1 88 ? -11.546 13.191 0.678 1.00 97.12 88 THR A CA 1
ATOM 720 C C . THR A 1 88 ? -11.223 11.752 0.249 1.00 97.12 88 THR A C 1
ATOM 722 O O . THR A 1 88 ? -10.054 11.384 0.103 1.00 97.12 88 THR A O 1
ATOM 725 N N . LEU A 1 89 ? -12.239 10.895 0.103 1.00 96.56 89 LEU A N 1
ATOM 726 C CA . LEU A 1 89 ? -12.071 9.525 -0.382 1.00 96.56 89 LEU A CA 1
ATOM 727 C C . LEU A 1 89 ? -11.639 9.502 -1.853 1.00 96.56 89 LEU A C 1
ATOM 729 O O . LEU A 1 89 ? -10.741 8.732 -2.196 1.00 96.56 89 LEU A O 1
ATOM 733 N N . GLU A 1 90 ? -12.249 10.342 -2.687 1.00 96.31 90 GLU A N 1
ATOM 734 C CA . GLU A 1 90 ? -11.902 10.521 -4.097 1.00 96.31 90 GLU A CA 1
ATOM 735 C C . GLU A 1 90 ? -10.447 10.973 -4.260 1.00 96.31 90 GLU A C 1
ATOM 737 O O . GLU A 1 90 ? -9.674 10.273 -4.916 1.00 96.31 90 GLU A O 1
ATOM 742 N N . ASP A 1 91 ? -10.036 12.037 -3.565 1.00 97.81 91 ASP A N 1
ATOM 743 C CA . ASP A 1 91 ? -8.667 12.568 -3.604 1.00 97.81 91 ASP A CA 1
ATOM 744 C C . ASP A 1 91 ? -7.635 11.498 -3.220 1.00 97.81 91 ASP A C 1
ATOM 746 O O . ASP A 1 91 ? -6.635 11.274 -3.911 1.00 97.81 91 ASP A O 1
ATOM 750 N N . LYS A 1 92 ? -7.896 10.765 -2.126 1.00 97.25 92 LYS A N 1
ATOM 751 C CA . LYS A 1 92 ? -7.031 9.657 -1.687 1.00 97.25 92 LYS A CA 1
ATOM 752 C C . LYS A 1 92 ? -6.945 8.570 -2.751 1.00 97.25 92 LYS A C 1
ATOM 754 O O . LYS A 1 92 ? -5.868 8.017 -2.985 1.00 97.25 92 LYS A O 1
ATOM 759 N N . MET A 1 93 ? -8.067 8.214 -3.372 1.00 97.31 93 MET A N 1
ATOM 760 C CA . MET A 1 93 ? -8.079 7.200 -4.419 1.00 97.31 93 MET A CA 1
ATOM 761 C C . MET A 1 93 ? -7.293 7.659 -5.648 1.00 97.31 93 MET A C 1
ATOM 763 O O . MET A 1 93 ? -6.470 6.888 -6.150 1.00 97.31 93 MET A O 1
ATOM 767 N N . GLU A 1 94 ? -7.467 8.903 -6.086 1.00 97.88 94 GLU A N 1
ATOM 768 C CA . GLU A 1 94 ? -6.715 9.482 -7.197 1.00 97.88 94 GLU A CA 1
ATOM 769 C C . GLU A 1 94 ? -5.203 9.462 -6.928 1.00 97.88 94 GLU A C 1
ATOM 771 O O . GLU A 1 94 ? -4.430 8.953 -7.749 1.00 97.88 94 GLU A O 1
ATOM 776 N N . GLU A 1 95 ? -4.774 9.890 -5.737 1.00 98.12 95 GLU A N 1
ATOM 777 C CA . GLU A 1 95 ? -3.370 9.851 -5.319 1.00 98.12 95 GLU A CA 1
ATOM 778 C C . GLU A 1 95 ? -2.804 8.419 -5.345 1.00 98.12 95 GLU A C 1
ATOM 780 O O . GLU A 1 95 ? -1.701 8.169 -5.857 1.00 98.12 95 GLU A O 1
ATOM 785 N N . THR A 1 96 ? -3.562 7.438 -4.835 1.00 97.06 96 THR A N 1
ATOM 786 C CA . THR A 1 96 ? -3.113 6.037 -4.863 1.00 97.06 96 THR A CA 1
ATOM 787 C C . THR A 1 96 ? -2.968 5.504 -6.288 1.00 97.06 96 THR A C 1
ATOM 789 O O . THR A 1 96 ? -1.985 4.817 -6.589 1.00 97.06 96 THR A O 1
ATOM 792 N N . VAL A 1 97 ? -3.888 5.850 -7.193 1.00 97.50 97 VAL A N 1
ATOM 793 C CA . VAL A 1 97 ? -3.832 5.449 -8.606 1.00 97.50 97 VAL A CA 1
ATOM 794 C C . VAL A 1 97 ? -2.634 6.089 -9.302 1.00 97.50 97 VAL A C 1
ATOM 796 O O . VAL A 1 97 ? -1.901 5.393 -10.015 1.00 97.50 97 VAL A O 1
ATOM 799 N N . MET A 1 98 ? -2.390 7.378 -9.062 1.00 98.38 98 MET A N 1
ATOM 800 C CA . MET A 1 98 ? -1.227 8.094 -9.582 1.00 98.38 98 MET A CA 1
ATOM 801 C C . MET A 1 98 ? 0.073 7.418 -9.131 1.00 98.38 98 MET A C 1
ATOM 803 O O . MET A 1 98 ? 0.895 7.040 -9.968 1.00 98.38 98 MET A O 1
ATOM 807 N N . THR A 1 99 ? 0.203 7.124 -7.835 1.00 98.31 99 THR A N 1
ATOM 808 C CA . THR A 1 99 ? 1.376 6.441 -7.266 1.00 98.31 99 THR A CA 1
ATOM 809 C C . THR A 1 99 ? 1.607 5.061 -7.897 1.00 98.31 99 THR A C 1
ATOM 811 O O . THR A 1 99 ? 2.741 4.673 -8.201 1.00 98.31 99 THR A O 1
ATOM 814 N N . VAL A 1 100 ? 0.542 4.278 -8.109 1.00 98.06 100 VAL A N 1
ATOM 815 C CA . VAL A 1 100 ? 0.637 2.963 -8.768 1.00 98.06 100 VAL A CA 1
ATOM 816 C C . VAL A 1 100 ? 1.079 3.117 -10.223 1.00 98.06 100 VAL A C 1
ATOM 818 O O . VAL A 1 100 ? 1.935 2.357 -10.690 1.00 98.06 100 VAL A O 1
ATOM 821 N N . ARG A 1 101 ? 0.527 4.097 -10.944 1.00 98.25 101 ARG A N 1
ATOM 822 C CA . ARG A 1 101 ? 0.890 4.380 -12.336 1.00 98.25 101 ARG A CA 1
ATOM 823 C C . ARG A 1 101 ? 2.357 4.786 -12.451 1.00 98.25 101 ARG A C 1
ATOM 825 O O . ARG A 1 101 ? 3.061 4.217 -13.281 1.00 98.25 101 ARG A O 1
ATOM 832 N N . GLU A 1 102 ? 2.843 5.683 -11.602 1.00 98.38 102 GLU A N 1
ATOM 833 C CA . GLU A 1 102 ? 4.249 6.100 -11.579 1.00 98.38 102 GLU A CA 1
ATOM 834 C C . GLU A 1 102 ? 5.201 4.921 -11.362 1.00 98.38 102 GLU A C 1
ATOM 836 O O . GLU A 1 102 ? 6.170 4.750 -12.106 1.00 98.38 102 GLU A O 1
ATOM 841 N N . LYS A 1 103 ? 4.899 4.051 -10.390 1.00 98.12 103 LYS A N 1
ATOM 842 C CA . LYS A 1 103 ? 5.692 2.840 -10.126 1.00 98.12 103 LYS A CA 1
ATOM 843 C C . LYS A 1 103 ? 5.725 1.911 -11.342 1.00 98.12 103 LYS A C 1
ATOM 845 O O . LYS A 1 103 ? 6.798 1.431 -11.714 1.00 98.12 103 LYS A O 1
ATOM 850 N N . LYS A 1 104 ? 4.573 1.690 -11.988 1.00 97.50 104 LYS A N 1
ATOM 851 C CA . LYS A 1 104 ? 4.476 0.871 -13.208 1.00 97.50 104 LYS A CA 1
ATOM 852 C C . LYS A 1 104 ? 5.274 1.477 -14.360 1.00 97.50 104 LYS A C 1
ATOM 854 O O . LYS A 1 104 ? 6.054 0.769 -14.991 1.00 97.50 104 LYS A O 1
ATOM 859 N N . LEU A 1 105 ? 5.139 2.780 -14.599 1.00 98.06 105 LEU A N 1
ATOM 860 C CA . LEU A 1 105 ? 5.882 3.481 -15.645 1.00 98.06 105 LEU A CA 1
ATOM 861 C C . LEU A 1 105 ? 7.391 3.428 -15.395 1.00 98.06 105 LEU A C 1
ATOM 863 O O . LEU A 1 105 ? 8.150 3.121 -16.309 1.00 98.06 105 LEU A O 1
ATOM 867 N N . LYS A 1 106 ? 7.842 3.640 -14.154 1.00 98.19 106 LYS A N 1
ATOM 868 C CA . LYS A 1 106 ? 9.260 3.524 -13.785 1.00 98.19 106 LYS A CA 1
ATOM 869 C C . LYS A 1 106 ? 9.810 2.123 -14.066 1.00 98.19 106 LYS A C 1
ATOM 871 O O . LYS A 1 106 ? 10.917 1.992 -14.591 1.00 98.19 106 LYS A O 1
ATOM 876 N N . MET A 1 107 ? 9.038 1.082 -13.752 1.00 97.00 107 MET A N 1
ATOM 877 C CA . MET A 1 107 ? 9.406 -0.305 -14.041 1.00 97.00 107 MET A CA 1
ATOM 878 C C . MET A 1 107 ? 9.522 -0.559 -15.550 1.00 97.00 107 MET A C 1
ATOM 880 O O . MET A 1 107 ? 10.554 -1.060 -15.996 1.00 97.00 107 MET A O 1
ATOM 884 N N . ILE A 1 108 ? 8.515 -0.158 -16.334 1.00 96.69 108 ILE A N 1
ATOM 885 C CA . ILE A 1 108 ? 8.503 -0.305 -17.800 1.00 96.69 108 ILE A CA 1
ATOM 886 C C . ILE A 1 108 ? 9.686 0.434 -18.432 1.00 96.69 108 ILE A C 1
ATOM 888 O O . ILE A 1 108 ? 10.387 -0.120 -19.279 1.00 96.69 108 ILE A O 1
ATOM 892 N N . THR A 1 109 ? 9.956 1.665 -17.997 1.00 96.56 109 THR A N 1
ATOM 893 C CA . THR A 1 109 ? 11.089 2.462 -18.483 1.00 96.56 109 THR A CA 1
ATOM 894 C C . THR A 1 109 ? 12.418 1.772 -18.178 1.00 96.56 109 THR A C 1
ATOM 896 O O . THR A 1 109 ? 13.255 1.635 -19.068 1.00 96.56 109 THR A O 1
ATOM 899 N N . SER A 1 110 ? 12.602 1.255 -16.959 1.00 95.69 110 SER A N 1
ATOM 900 C CA . SER A 1 110 ? 13.809 0.504 -16.582 1.00 95.69 110 SER A CA 1
ATOM 901 C C . SER A 1 110 ? 14.005 -0.753 -17.441 1.00 95.69 110 SER A C 1
ATOM 903 O O . SER A 1 110 ? 15.093 -0.996 -17.970 1.00 95.69 110 SER A O 1
ATOM 905 N N . GLN A 1 111 ? 12.939 -1.531 -17.650 1.00 94.94 111 GLN A N 1
ATOM 906 C CA . GLN A 1 111 ? 12.966 -2.712 -18.518 1.00 94.94 111 GLN A CA 1
ATOM 907 C C . GLN A 1 111 ? 13.299 -2.343 -19.969 1.00 94.94 111 GLN A C 1
ATOM 909 O O . GLN A 1 111 ? 14.150 -2.981 -20.592 1.00 94.94 111 GLN A O 1
ATOM 914 N N . THR A 1 112 ? 12.691 -1.275 -20.481 1.00 96.50 112 THR A N 1
ATOM 915 C CA . THR A 1 112 ? 12.933 -0.757 -21.831 1.00 96.50 112 THR A CA 1
ATOM 916 C C . THR A 1 112 ? 14.394 -0.353 -22.014 1.00 96.50 112 THR A C 1
ATOM 918 O O . THR A 1 112 ? 15.024 -0.742 -22.998 1.00 96.50 112 THR A O 1
ATOM 921 N N . GLU A 1 113 ? 14.977 0.370 -21.057 1.00 97.12 113 GLU A N 1
ATOM 922 C CA . GLU A 1 113 ? 16.387 0.765 -21.117 1.00 97.12 113 GLU A CA 1
ATOM 923 C C . GLU A 1 113 ? 17.337 -0.437 -21.052 1.00 97.12 113 GLU A C 1
ATOM 925 O O . GLU A 1 113 ? 18.335 -0.478 -21.776 1.00 97.12 113 GLU A O 1
ATOM 930 N N . ASN A 1 114 ? 17.013 -1.463 -20.261 1.00 95.56 114 ASN A N 1
ATOM 931 C CA . ASN A 1 114 ? 17.783 -2.707 -20.236 1.00 95.56 114 ASN A CA 1
ATOM 932 C C . ASN A 1 114 ? 17.746 -3.439 -21.584 1.00 95.56 114 ASN A C 1
ATOM 934 O O . ASN A 1 114 ? 18.787 -3.891 -22.066 1.00 95.56 114 ASN A O 1
ATOM 938 N N . ILE A 1 115 ? 16.579 -3.520 -22.226 1.00 95.44 115 ILE A N 1
ATOM 939 C CA . ILE A 1 115 ? 16.444 -4.121 -23.559 1.00 95.44 115 ILE A CA 1
ATOM 940 C C . ILE A 1 115 ? 17.224 -3.306 -24.596 1.00 95.44 115 ILE A C 1
ATOM 942 O O . ILE A 1 115 ? 18.013 -3.878 -25.348 1.00 95.44 115 ILE A O 1
ATOM 946 N N . LYS A 1 116 ? 17.102 -1.972 -24.594 1.00 96.19 116 LYS A N 1
ATOM 947 C CA . LYS A 1 116 ? 17.881 -1.094 -25.485 1.00 96.19 116 LYS A CA 1
ATOM 948 C C . LYS A 1 116 ? 19.386 -1.312 -25.327 1.00 96.19 116 LYS A C 1
ATOM 950 O O . LYS A 1 116 ? 20.099 -1.387 -26.325 1.00 96.19 116 LYS A O 1
ATOM 955 N N . LYS A 1 117 ? 19.886 -1.451 -24.093 1.00 96.88 117 LYS A N 1
ATOM 956 C CA . LYS A 1 117 ? 21.302 -1.763 -23.829 1.00 96.88 117 LYS A CA 1
ATOM 957 C C . LYS A 1 117 ? 21.709 -3.120 -24.408 1.00 96.88 117 LYS A C 1
ATOM 959 O O . LYS A 1 117 ? 22.752 -3.199 -25.052 1.00 96.88 117 LYS A O 1
ATOM 964 N N . LYS A 1 118 ? 20.885 -4.161 -24.243 1.00 95.88 118 LYS A N 1
ATOM 965 C CA . LYS A 1 118 ? 21.143 -5.492 -24.825 1.00 95.88 118 LYS A CA 1
ATOM 966 C C . LYS A 1 118 ? 21.190 -5.455 -26.353 1.00 95.88 118 LYS A C 1
ATOM 968 O O . LYS A 1 118 ? 22.105 -6.031 -26.935 1.00 95.88 118 LYS A O 1
ATOM 973 N N . ILE A 1 119 ? 20.263 -4.735 -26.988 1.00 95.44 119 ILE A N 1
ATOM 974 C CA . ILE A 1 119 ? 20.242 -4.550 -28.447 1.00 95.44 119 ILE A CA 1
ATOM 975 C C . ILE A 1 119 ? 21.527 -3.865 -28.915 1.00 95.44 119 ILE A C 1
ATOM 977 O O . ILE A 1 119 ? 22.195 -4.387 -29.802 1.00 95.44 119 ILE A O 1
ATOM 981 N N . ARG A 1 120 ? 21.926 -2.751 -28.284 1.00 96.44 120 ARG A N 1
ATOM 982 C CA . ARG A 1 120 ? 23.177 -2.050 -28.629 1.00 96.44 120 ARG A CA 1
ATOM 983 C C . ARG A 1 120 ? 24.401 -2.954 -28.475 1.00 96.44 120 ARG A C 1
ATOM 985 O O . ARG A 1 120 ? 25.247 -2.977 -29.359 1.00 96.44 120 ARG A O 1
ATOM 992 N N . ASN A 1 121 ? 24.480 -3.728 -27.391 1.00 96.56 121 ASN A N 1
ATOM 993 C CA . ASN A 1 121 ? 25.577 -4.674 -27.182 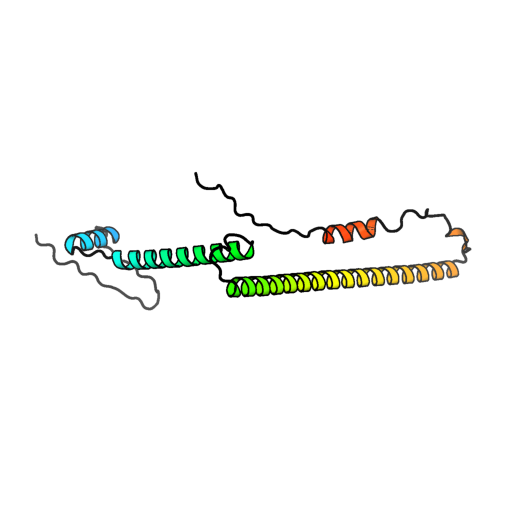1.00 96.56 121 ASN A CA 1
ATOM 994 C C . ASN A 1 121 ? 25.630 -5.738 -28.289 1.00 96.56 121 ASN A C 1
ATOM 996 O O . ASN A 1 121 ? 26.682 -5.963 -28.875 1.00 96.56 121 ASN A O 1
ATOM 1000 N N . SER A 1 122 ? 24.488 -6.346 -28.623 1.00 94.12 122 SER A N 1
ATOM 1001 C CA . SER A 1 122 ? 24.408 -7.337 -29.701 1.00 94.12 122 SER A CA 1
ATOM 1002 C C . SER A 1 122 ? 24.773 -6.746 -31.064 1.00 94.12 122 SER A C 1
ATOM 1004 O O . SER A 1 122 ? 25.480 -7.394 -31.826 1.00 94.12 122 SER A O 1
ATOM 1006 N N . GLN A 1 123 ? 24.335 -5.520 -31.364 1.00 95.50 123 GLN A N 1
ATOM 1007 C CA . GLN A 1 123 ? 24.702 -4.814 -32.594 1.00 95.50 123 GLN A CA 1
ATOM 1008 C C . GLN A 1 123 ? 26.201 -4.505 -32.656 1.00 95.50 123 GLN A C 1
ATOM 1010 O O . GLN A 1 123 ? 26.794 -4.585 -33.726 1.00 95.50 123 GLN A O 1
ATOM 1015 N N . ASN A 1 124 ? 26.824 -4.157 -31.528 1.00 95.62 124 ASN A N 1
ATOM 1016 C CA . ASN A 1 124 ? 28.264 -3.909 -31.471 1.00 95.62 124 ASN A CA 1
ATOM 1017 C C . ASN A 1 124 ? 29.067 -5.193 -31.715 1.00 95.62 124 ASN A C 1
ATOM 1019 O O . ASN A 1 124 ? 30.021 -5.163 -32.484 1.00 95.62 124 ASN A O 1
ATOM 1023 N N . VAL A 1 125 ? 28.652 -6.317 -31.119 1.00 96.06 125 VAL A N 1
ATOM 1024 C CA . VAL A 1 125 ? 29.277 -7.629 -31.356 1.00 96.06 125 VAL A CA 1
ATOM 1025 C C . VAL A 1 125 ? 29.114 -8.063 -32.815 1.00 96.06 125 VAL A C 1
ATOM 1027 O O . VAL A 1 125 ? 30.083 -8.492 -33.431 1.00 96.06 125 VAL A O 1
ATOM 1030 N N . ASP A 1 126 ? 27.921 -7.909 -33.397 1.00 94.56 126 ASP A N 1
ATOM 1031 C CA . ASP A 1 126 ? 27.677 -8.229 -34.811 1.00 94.56 126 ASP A CA 1
ATOM 1032 C C . ASP A 1 126 ? 28.558 -7.382 -35.748 1.00 94.56 126 ASP A C 1
ATOM 1034 O O . ASP A 1 126 ? 29.163 -7.914 -36.677 1.00 94.56 126 ASP A O 1
ATOM 1038 N N . LYS A 1 127 ? 28.709 -6.079 -35.471 1.00 96.00 127 LYS A N 1
ATOM 1039 C CA . LYS A 1 127 ? 29.614 -5.197 -36.226 1.00 96.00 127 LYS A CA 1
ATOM 1040 C C . LYS A 1 127 ? 31.079 -5.626 -36.118 1.00 96.00 127 LYS A C 1
ATOM 1042 O O . LYS A 1 127 ? 31.745 -5.700 -37.146 1.00 96.00 127 LYS A O 1
ATOM 1047 N N . ASP A 1 128 ? 31.566 -5.919 -34.911 1.00 96.44 128 ASP A N 1
ATOM 1048 C CA . ASP A 1 128 ? 32.943 -6.384 -34.678 1.00 96.44 128 ASP A CA 1
ATOM 1049 C C . ASP A 1 128 ? 33.227 -7.702 -35.418 1.00 96.44 128 ASP A C 1
ATOM 1051 O O . ASP A 1 128 ? 34.243 -7.842 -36.098 1.00 96.44 128 ASP A O 1
ATOM 1055 N N . LEU A 1 129 ? 32.288 -8.652 -35.370 1.00 94.81 129 LEU A N 1
ATOM 1056 C CA . LEU A 1 129 ? 32.401 -9.915 -36.100 1.00 94.81 129 LEU A CA 1
ATOM 1057 C C . LEU A 1 129 ? 32.427 -9.703 -37.616 1.00 94.81 129 LEU A C 1
ATOM 1059 O O . LEU A 1 129 ? 33.278 -10.277 -38.291 1.00 94.81 129 LEU A O 1
ATOM 1063 N N . ARG A 1 130 ? 31.545 -8.854 -38.162 1.00 92.94 130 ARG A N 1
ATOM 1064 C CA . ARG A 1 130 ? 31.545 -8.525 -39.599 1.00 92.94 130 ARG A CA 1
ATOM 1065 C C . ARG A 1 130 ? 32.857 -7.883 -40.040 1.00 92.94 130 ARG A C 1
ATOM 1067 O O . ARG A 1 130 ? 33.368 -8.243 -41.094 1.00 92.94 130 ARG A O 1
ATOM 1074 N N . GLN A 1 131 ? 33.416 -6.979 -39.234 1.00 93.81 131 GLN A N 1
ATOM 1075 C CA . GLN A 1 131 ? 34.717 -6.362 -39.509 1.00 93.81 131 GLN A CA 1
ATOM 1076 C C . GLN A 1 131 ? 35.845 -7.399 -39.522 1.00 93.81 131 GLN A C 1
ATOM 1078 O O . GLN A 1 131 ? 36.660 -7.402 -40.442 1.00 93.81 131 GLN A O 1
ATOM 1083 N N . LYS A 1 132 ? 35.865 -8.322 -38.552 1.00 93.31 132 LYS A N 1
ATOM 1084 C CA . LYS A 1 132 ? 36.840 -9.424 -38.511 1.00 93.31 132 LYS A CA 1
ATOM 1085 C C . LYS A 1 132 ? 36.719 -10.354 -39.716 1.00 93.31 132 LYS A C 1
ATOM 1087 O O . LYS A 1 132 ? 37.738 -10.743 -40.274 1.00 93.31 132 LYS A O 1
ATOM 1092 N N . ILE A 1 133 ? 35.497 -10.697 -40.128 1.00 90.62 133 ILE A N 1
ATOM 1093 C CA . ILE A 1 133 ? 35.260 -11.530 -41.316 1.00 90.62 133 ILE A CA 1
ATOM 1094 C C . ILE A 1 133 ? 35.773 -10.823 -42.574 1.00 90.62 133 ILE A C 1
ATOM 1096 O O . ILE A 1 133 ? 36.529 -11.431 -43.325 1.00 90.62 133 ILE A O 1
ATOM 1100 N N . ALA A 1 134 ? 35.430 -9.545 -42.764 1.00 91.25 134 ALA A N 1
ATOM 1101 C CA . ALA A 1 134 ? 35.887 -8.764 -43.914 1.00 91.25 134 ALA A CA 1
ATOM 1102 C C . ALA A 1 134 ? 37.423 -8.690 -43.984 1.00 91.25 134 ALA A C 1
ATOM 1104 O O . ALA A 1 134 ? 38.007 -8.937 -45.034 1.00 91.25 134 ALA A O 1
ATOM 1105 N N . PHE A 1 135 ? 38.081 -8.446 -42.846 1.00 91.44 135 PHE A N 1
ATOM 1106 C CA . PHE A 1 135 ? 39.543 -8.432 -42.757 1.00 91.44 135 PHE A CA 1
ATOM 1107 C C . PHE A 1 135 ? 40.173 -9.787 -43.127 1.00 91.44 135 PHE A C 1
ATOM 1109 O O . PHE A 1 135 ? 41.161 -9.844 -43.854 1.00 91.44 135 PHE A O 1
ATOM 1116 N N . LEU A 1 136 ? 39.601 -10.900 -42.657 1.00 88.25 136 LEU A N 1
ATOM 1117 C CA . LEU A 1 136 ? 40.098 -12.239 -42.992 1.00 88.25 136 LEU A CA 1
ATOM 1118 C C . LEU A 1 136 ? 39.874 -12.608 -44.466 1.00 88.25 136 LEU A C 1
ATOM 1120 O O . LEU A 1 136 ? 40.696 -13.328 -45.030 1.00 88.25 136 LEU A O 1
ATOM 1124 N N . GLN A 1 137 ? 38.789 -12.136 -45.083 1.00 84.88 137 GLN A N 1
ATOM 1125 C CA . GLN A 1 137 ? 38.523 -12.326 -46.514 1.00 84.88 137 GLN A CA 1
ATOM 1126 C C . GLN A 1 137 ? 39.540 -11.568 -47.374 1.00 84.88 137 GLN A C 1
ATOM 1128 O O . GLN A 1 137 ? 40.095 -12.146 -48.307 1.00 84.88 137 GLN A O 1
ATOM 1133 N N . GLU A 1 138 ? 39.866 -10.328 -46.998 1.00 82.38 138 GLU A N 1
ATOM 1134 C CA . GLU A 1 138 ? 40.899 -9.520 -47.659 1.00 82.38 138 GLU A CA 1
ATOM 1135 C C . GLU A 1 138 ? 42.284 -10.188 -47.583 1.00 82.38 138 GLU A C 1
ATOM 1137 O O . GLU A 1 138 ? 42.997 -10.256 -48.581 1.00 82.38 138 GLU A O 1
ATOM 1142 N N . LEU A 1 139 ? 42.635 -10.782 -46.433 1.00 79.12 139 LEU A N 1
ATOM 1143 C CA . LEU A 1 139 ? 43.878 -11.550 -46.271 1.00 79.12 139 LEU A CA 1
ATOM 1144 C C . LEU A 1 139 ? 43.911 -12.861 -47.070 1.00 79.12 139 LEU A C 1
ATOM 1146 O O . LEU A 1 139 ? 44.991 -13.342 -47.413 1.00 79.12 139 LEU A O 1
ATOM 1150 N N . ARG A 1 140 ? 42.749 -13.473 -47.323 1.00 75.19 140 ARG A N 1
ATOM 1151 C CA . ARG A 1 140 ? 42.633 -14.751 -48.039 1.00 75.19 140 ARG A CA 1
ATOM 1152 C C . ARG A 1 140 ? 42.639 -14.575 -49.563 1.00 75.19 140 ARG A C 1
ATOM 1154 O O . ARG A 1 140 ? 42.898 -15.546 -50.267 1.00 75.19 140 ARG A O 1
ATOM 1161 N N . GLY A 1 141 ? 42.396 -13.363 -50.067 1.00 61.75 141 GLY A N 1
ATOM 1162 C CA . GLY A 1 141 ? 42.328 -13.084 -51.504 1.00 61.75 141 GLY A CA 1
ATOM 1163 C C . GLY A 1 141 ? 41.126 -13.736 -52.199 1.00 61.75 141 GLY A C 1
ATOM 1164 O O . GLY A 1 141 ? 41.174 -13.960 -53.405 1.00 61.75 141 GLY A O 1
ATOM 1165 N N . GLU A 1 142 ? 40.075 -14.082 -51.448 1.00 55.91 142 GLU A N 1
ATOM 1166 C CA . GLU A 1 142 ? 38.816 -14.594 -52.003 1.00 55.91 142 GLU A CA 1
ATOM 1167 C C . GLU A 1 142 ? 37.942 -13.421 -52.475 1.00 55.91 142 GLU A C 1
ATOM 1169 O O . GLU A 1 142 ? 37.720 -12.466 -51.728 1.00 55.91 142 GLU A O 1
ATOM 1174 N N . ASP A 1 143 ? 37.450 -13.500 -53.717 1.00 52.34 143 ASP A N 1
ATOM 1175 C CA . ASP A 1 143 ? 36.596 -12.476 -54.327 1.00 52.34 143 ASP A CA 1
ATOM 1176 C C . ASP A 1 143 ? 35.335 -12.196 -53.472 1.00 52.34 143 ASP A C 1
ATOM 1178 O O . ASP A 1 143 ? 34.661 -13.139 -53.032 1.00 52.34 143 ASP A O 1
ATOM 1182 N N . PRO A 1 144 ? 34.952 -10.914 -53.280 1.00 55.47 144 PRO A N 1
ATOM 1183 C CA . PRO A 1 144 ? 33.847 -10.511 -52.403 1.00 55.47 144 PRO A CA 1
ATOM 1184 C C . PRO A 1 144 ? 32.466 -11.071 -52.796 1.00 55.47 144 PRO A C 1
ATOM 1186 O O . PRO A 1 144 ? 31.529 -11.017 -51.995 1.00 55.47 144 PRO A O 1
ATOM 1189 N N . ASP A 1 145 ? 32.324 -11.618 -54.005 1.00 52.41 145 ASP A N 1
ATOM 1190 C CA . ASP A 1 145 ? 31.050 -12.085 -54.561 1.00 52.41 145 ASP A CA 1
ATOM 1191 C C . ASP A 1 145 ? 30.607 -13.476 -54.073 1.00 52.41 145 ASP A C 1
ATOM 1193 O O . ASP A 1 145 ? 29.431 -13.818 -54.202 1.00 52.41 145 ASP A O 1
ATOM 1197 N N . TYR A 1 146 ? 31.476 -14.272 -53.434 1.00 51.81 146 TYR A N 1
ATOM 1198 C CA . TYR A 1 146 ? 31.087 -15.614 -52.957 1.00 51.8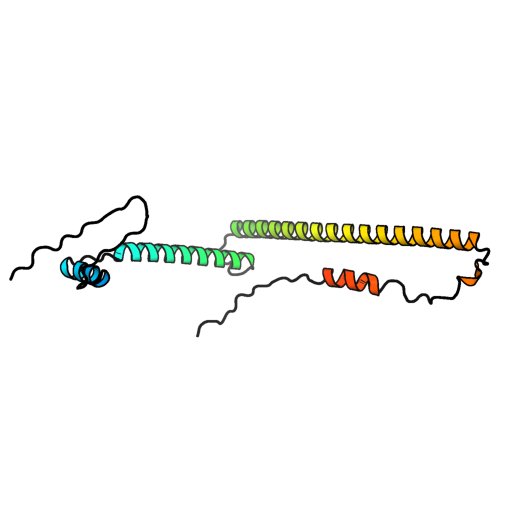1 146 TYR A CA 1
ATOM 1199 C C . TYR A 1 146 ? 30.280 -15.603 -51.640 1.00 51.81 146 TYR A C 1
ATOM 1201 O O . TYR A 1 146 ? 29.656 -16.598 -51.274 1.00 51.81 146 TYR A O 1
ATOM 1209 N N . ALA A 1 147 ? 30.236 -14.469 -50.929 1.00 51.66 147 ALA A N 1
ATOM 1210 C CA . ALA A 1 147 ? 29.482 -14.307 -49.679 1.00 51.66 147 ALA A CA 1
ATOM 1211 C C . ALA A 1 147 ? 28.026 -13.844 -49.887 1.00 51.66 147 ALA A C 1
ATOM 1213 O O . ALA A 1 147 ? 27.317 -13.558 -48.920 1.00 51.66 147 ALA A O 1
ATOM 1214 N N . LYS A 1 148 ? 27.575 -13.761 -51.143 1.00 51.00 148 LYS A N 1
ATOM 1215 C CA . LYS A 1 148 ? 26.224 -13.342 -51.530 1.00 51.00 148 LYS A CA 1
ATOM 1216 C C . LYS A 1 148 ? 25.353 -14.537 -51.929 1.00 51.00 148 LYS A C 1
ATOM 1218 O O . LYS A 1 148 ? 24.543 -14.439 -52.840 1.00 51.00 148 LYS A O 1
ATOM 1223 N N . VAL A 1 149 ? 25.509 -15.679 -51.258 1.00 47.44 149 VAL A N 1
ATOM 1224 C CA . VAL A 1 149 ? 24.462 -16.706 -51.295 1.00 47.44 149 VAL A CA 1
ATOM 1225 C C . VAL A 1 149 ? 23.315 -16.169 -50.452 1.00 47.44 149 VAL A C 1
ATOM 1227 O O . VAL A 1 149 ? 23.471 -15.959 -49.250 1.00 47.44 149 VAL A O 1
ATOM 1230 N N . GLU A 1 150 ? 22.204 -15.871 -51.121 1.00 45.03 150 GLU A N 1
ATOM 1231 C CA . GLU A 1 150 ? 20.944 -15.402 -50.554 1.00 45.03 150 GLU A CA 1
ATOM 1232 C C . GLU A 1 150 ? 20.535 -16.269 -49.356 1.00 45.03 150 GLU A C 1
ATOM 1234 O O . GLU A 1 150 ? 19.860 -17.289 -49.487 1.00 45.03 150 GLU A O 1
ATOM 1239 N N . LEU A 1 151 ? 20.918 -15.858 -48.146 1.00 45.09 151 LEU A N 1
ATOM 1240 C CA . LEU A 1 151 ? 20.153 -16.226 -46.970 1.00 45.09 151 LEU A CA 1
ATOM 1241 C C . LEU A 1 151 ? 18.879 -15.394 -47.082 1.00 45.09 151 LEU A C 1
ATOM 1243 O O . LEU A 1 151 ? 18.886 -14.209 -46.738 1.00 45.09 151 LEU A O 1
ATOM 1247 N N . GLY A 1 152 ? 17.850 -16.005 -47.676 1.00 40.66 152 GLY A N 1
ATOM 1248 C CA . GLY A 1 152 ? 16.540 -15.411 -47.908 1.00 40.66 152 GLY A CA 1
ATOM 1249 C C . GLY A 1 152 ? 16.116 -14.529 -46.739 1.00 40.66 152 GLY A C 1
ATOM 1250 O O . GLY A 1 152 ? 16.335 -14.862 -45.569 1.00 40.66 152 GLY A O 1
ATOM 1251 N N . GLU A 1 153 ? 15.553 -13.375 -47.079 1.00 46.47 153 GLU A N 1
ATOM 1252 C CA . GLU A 1 153 ? 15.287 -12.216 -46.222 1.00 46.47 153 GLU A CA 1
ATOM 1253 C C . GLU A 1 153 ? 14.354 -12.475 -45.013 1.00 46.47 153 GLU A C 1
ATOM 1255 O O . GLU A 1 153 ? 13.958 -11.547 -44.312 1.00 46.47 153 GLU A O 1
ATOM 1260 N N . GLU A 1 154 ? 14.041 -13.730 -44.698 1.00 43.16 154 GLU A N 1
ATOM 1261 C CA . GLU A 1 154 ? 12.908 -14.138 -43.867 1.00 43.16 154 GLU A CA 1
ATOM 1262 C C . GLU A 1 154 ? 13.285 -14.613 -42.453 1.00 43.16 154 GLU A C 1
ATOM 1264 O O . GLU A 1 154 ? 12.419 -14.952 -41.653 1.00 43.16 154 GLU A O 1
ATOM 1269 N N . HIS A 1 155 ? 14.566 -14.575 -42.073 1.00 49.16 155 HIS A N 1
ATOM 1270 C CA . HIS A 1 155 ? 15.008 -14.924 -40.710 1.00 49.16 155 HIS A CA 1
ATOM 1271 C C . HIS A 1 155 ? 15.383 -13.708 -39.853 1.00 49.16 155 HIS A C 1
ATOM 1273 O O . HIS A 1 155 ? 16.184 -13.801 -38.920 1.00 49.16 155 HIS A O 1
ATOM 1279 N N . LYS A 1 156 ? 14.804 -12.538 -40.136 1.00 46.91 156 LYS A N 1
ATOM 1280 C CA . LYS A 1 156 ? 14.960 -11.356 -39.284 1.00 46.91 156 LYS A CA 1
ATOM 1281 C C . LYS A 1 156 ? 13.743 -11.193 -38.367 1.00 46.91 156 LYS A C 1
ATOM 1283 O O . LYS A 1 156 ? 12.616 -11.045 -38.802 1.00 46.91 156 LYS A O 1
ATOM 1288 N N . SER A 1 157 ? 14.043 -11.184 -37.069 1.00 52.00 157 SER A N 1
ATOM 1289 C CA . SER A 1 157 ? 13.295 -10.568 -35.960 1.00 52.00 157 SER A CA 1
ATOM 1290 C C . SER A 1 157 ? 12.204 -11.322 -35.187 1.00 52.00 157 SER A C 1
ATOM 1292 O O . SER A 1 157 ? 11.829 -10.809 -34.136 1.00 52.00 157 SER A O 1
ATOM 1294 N N . PHE A 1 158 ? 11.740 -12.521 -35.553 1.00 43.78 158 PHE A N 1
ATOM 1295 C CA . PHE A 1 158 ? 10.688 -13.172 -34.740 1.00 43.78 158 PHE A CA 1
ATOM 1296 C C . PHE A 1 158 ? 11.214 -13.833 -33.447 1.00 43.78 158 PHE A C 1
ATOM 1298 O O . PHE A 1 158 ? 10.670 -13.633 -32.359 1.00 43.78 158 PHE A O 1
ATOM 1305 N N . ILE A 1 159 ? 12.331 -14.564 -33.526 1.00 53.00 159 ILE A N 1
ATOM 1306 C CA . ILE A 1 159 ? 12.827 -15.382 -32.401 1.00 53.00 159 ILE A CA 1
ATOM 1307 C C . ILE A 1 159 ? 13.396 -14.515 -31.260 1.00 53.00 159 ILE A C 1
ATOM 1309 O O . ILE A 1 159 ? 13.205 -14.826 -30.086 1.00 53.00 159 ILE A O 1
ATOM 1313 N N . GLY A 1 160 ? 14.026 -13.379 -31.583 1.00 48.62 160 GLY A N 1
ATOM 1314 C CA . GLY A 1 160 ? 14.600 -12.466 -30.582 1.00 48.62 160 GLY A CA 1
ATOM 1315 C C . GLY A 1 160 ? 13.564 -11.653 -29.792 1.00 48.62 160 GLY A C 1
ATOM 1316 O O . GLY A 1 160 ? 13.819 -11.287 -28.646 1.00 48.62 160 GLY A O 1
ATOM 1317 N N . LEU A 1 161 ? 12.387 -11.394 -30.376 1.00 50.88 161 LEU A N 1
ATOM 1318 C CA . LEU A 1 161 ? 11.287 -10.687 -29.708 1.00 50.88 161 LEU A CA 1
ATOM 1319 C C . LEU A 1 161 ? 10.409 -11.635 -28.884 1.00 50.88 161 LEU A C 1
ATOM 1321 O O . LEU A 1 161 ? 9.933 -11.237 -27.824 1.00 50.88 161 LEU A O 1
ATOM 1325 N N . SER A 1 162 ? 10.246 -12.892 -29.313 1.00 48.38 162 SER A N 1
ATOM 1326 C CA . SER A 1 162 ? 9.422 -13.894 -28.618 1.00 48.38 162 SER A CA 1
ATOM 1327 C C . SER A 1 162 ? 9.869 -14.125 -27.165 1.00 48.38 162 SER A C 1
ATOM 1329 O O . SER A 1 162 ? 9.062 -14.036 -26.237 1.00 48.38 162 SER A O 1
ATOM 1331 N N . HIS A 1 163 ? 11.177 -14.288 -26.936 1.00 49.34 163 HIS A N 1
ATOM 1332 C CA . HIS A 1 163 ? 11.716 -14.469 -25.583 1.00 49.34 163 HIS A CA 1
ATOM 1333 C C . HIS A 1 163 ? 11.661 -13.196 -24.721 1.00 49.34 163 HIS A C 1
ATOM 1335 O O . HIS A 1 163 ? 11.599 -13.288 -23.496 1.00 49.34 163 HIS A O 1
ATOM 1341 N N . ALA A 1 164 ? 11.669 -12.010 -25.340 1.00 50.81 164 ALA A N 1
ATOM 1342 C CA . ALA A 1 164 ? 11.541 -10.735 -24.636 1.00 50.81 164 ALA A CA 1
ATOM 1343 C C . ALA A 1 164 ? 10.079 -10.418 -24.269 1.00 50.81 164 ALA A C 1
ATOM 1345 O O . ALA A 1 164 ? 9.825 -9.861 -23.204 1.00 50.81 164 ALA A O 1
ATOM 1346 N N . LEU A 1 165 ? 9.119 -10.809 -25.114 1.00 47.66 165 LEU A N 1
ATOM 1347 C CA . LEU A 1 165 ? 7.683 -10.599 -24.909 1.00 47.66 165 LEU A CA 1
ATOM 1348 C C . LEU A 1 165 ? 7.080 -11.567 -23.881 1.00 47.66 165 LEU A C 1
ATOM 1350 O O . LEU A 1 165 ? 6.196 -11.163 -23.126 1.00 47.66 165 LEU A O 1
ATOM 1354 N N . HIS A 1 166 ? 7.597 -12.799 -23.780 1.00 53.09 166 HIS A N 1
ATOM 1355 C CA . HIS A 1 166 ? 7.131 -13.785 -22.792 1.00 53.09 166 HIS A CA 1
ATOM 1356 C C . HIS A 1 166 ? 7.289 -13.310 -21.334 1.00 53.09 166 HIS A C 1
ATOM 1358 O O . HIS A 1 166 ? 6.517 -13.713 -20.471 1.00 53.09 166 HIS A O 1
ATOM 1364 N N . GLY A 1 167 ? 8.240 -12.407 -21.057 1.00 49.75 167 GLY A N 1
ATOM 1365 C CA . GLY A 1 167 ? 8.407 -11.786 -19.736 1.00 49.75 167 GLY A CA 1
ATOM 1366 C C . GLY A 1 167 ? 7.589 -10.507 -19.511 1.00 49.75 167 GLY A C 1
ATOM 1367 O O . GLY A 1 167 ? 7.442 -10.082 -18.369 1.00 49.75 167 GLY A O 1
ATOM 1368 N N . ILE A 1 168 ? 7.066 -9.882 -20.573 1.00 51.94 168 ILE A N 1
ATOM 1369 C CA . ILE A 1 168 ? 6.332 -8.603 -20.504 1.00 51.94 168 ILE A CA 1
ATOM 1370 C C . ILE A 1 168 ? 4.831 -8.835 -20.274 1.00 51.94 168 ILE A C 1
ATOM 1372 O O . ILE A 1 168 ? 4.176 -8.023 -19.624 1.00 51.94 168 ILE A O 1
ATOM 1376 N N . LEU A 1 169 ? 4.285 -9.955 -20.758 1.00 48.25 169 LEU A N 1
ATOM 1377 C CA . LEU A 1 169 ? 2.854 -10.273 -20.646 1.00 48.25 169 LEU A CA 1
ATOM 1378 C C . LEU A 1 169 ? 2.445 -10.878 -19.293 1.00 48.25 169 LEU A C 1
ATOM 1380 O O . LEU A 1 169 ? 1.255 -10.981 -19.009 1.00 48.25 169 LEU A O 1
ATOM 1384 N N . ALA A 1 170 ? 3.396 -11.220 -18.422 1.00 42.88 170 ALA A N 1
ATOM 1385 C CA . ALA A 1 170 ? 3.109 -11.740 -17.087 1.00 42.88 170 ALA A CA 1
ATOM 1386 C C . ALA A 1 170 ? 2.837 -10.606 -16.079 1.00 42.88 170 ALA A C 1
ATOM 1388 O O . ALA A 1 170 ? 3.501 -10.485 -15.050 1.00 42.88 170 ALA A O 1
ATOM 1389 N N . LEU A 1 171 ? 1.842 -9.758 -16.353 1.00 45.28 171 LEU A N 1
ATOM 1390 C CA . LEU A 1 171 ? 1.221 -8.936 -15.314 1.00 45.28 171 LEU A CA 1
ATOM 1391 C C . LEU A 1 171 ? 0.236 -9.816 -14.539 1.00 45.28 171 LEU A C 1
ATOM 1393 O O . LEU A 1 171 ? -0.976 -9.685 -14.682 1.00 45.28 171 LEU A O 1
ATOM 1397 N N . ASN A 1 172 ? 0.765 -10.727 -13.720 1.00 47.72 172 ASN A N 1
ATOM 1398 C CA . ASN A 1 172 ? -0.040 -11.445 -12.739 1.00 47.72 172 ASN A CA 1
ATOM 1399 C C . ASN A 1 172 ? -0.543 -10.437 -11.699 1.00 47.72 172 ASN A C 1
ATOM 1401 O O . ASN A 1 172 ? 0.124 -10.138 -10.709 1.00 47.72 172 ASN A O 1
ATOM 1405 N N . PHE A 1 173 ? -1.737 -9.897 -11.935 1.00 46.09 173 PHE A N 1
ATOM 1406 C CA . PHE A 1 173 ? -2.594 -9.442 -10.855 1.00 46.09 173 PHE A CA 1
ATOM 1407 C C . PHE A 1 173 ? -3.021 -10.696 -10.095 1.00 46.09 173 PHE A C 1
ATOM 1409 O O . PHE A 1 173 ? -3.924 -11.409 -10.524 1.00 46.09 173 PHE A O 1
ATOM 1416 N N . SER A 1 174 ? -2.384 -10.970 -8.958 1.00 41.81 174 SER A N 1
ATOM 1417 C CA . SER A 1 174 ? -3.028 -11.787 -7.934 1.00 41.81 174 SER A CA 1
ATOM 1418 C C . SER A 1 174 ? -4.236 -11.000 -7.428 1.00 41.81 174 SER A C 1
ATOM 1420 O O . SER A 1 174 ? -4.143 -10.252 -6.459 1.00 41.81 174 SER A O 1
ATOM 1422 N N . GLN A 1 175 ? -5.370 -11.126 -8.117 1.00 40.97 175 GLN A N 1
ATOM 1423 C CA . GLN A 1 175 ? -6.668 -10.929 -7.494 1.00 40.97 175 GLN A CA 1
ATOM 1424 C C . GLN A 1 175 ? -6.834 -12.079 -6.505 1.00 40.97 175 GLN A C 1
ATOM 1426 O O . GLN A 1 175 ? -7.306 -13.158 -6.850 1.00 40.97 175 GLN A O 1
ATOM 1431 N N . THR A 1 176 ? -6.410 -11.870 -5.263 1.00 42.56 176 THR A N 1
ATOM 1432 C CA . THR A 1 176 ? -6.924 -12.663 -4.150 1.00 42.56 176 THR A CA 1
ATOM 1433 C C . THR A 1 176 ? -8.381 -12.253 -3.960 1.00 42.56 176 THR A C 1
ATOM 1435 O O . THR A 1 176 ? -8.679 -11.328 -3.207 1.00 42.56 176 THR A O 1
ATOM 1438 N N . GLN A 1 177 ? -9.281 -12.874 -4.719 1.00 41.53 177 GLN A N 1
ATOM 1439 C CA . GLN A 1 177 ? -10.701 -12.893 -4.387 1.00 41.53 177 GLN A CA 1
ATOM 1440 C C . GLN A 1 177 ? -10.852 -13.711 -3.093 1.00 41.53 177 GLN A C 1
ATOM 1442 O O . GLN A 1 177 ? -10.346 -14.835 -3.042 1.00 41.53 177 GLN A O 1
ATOM 1447 N N . PRO A 1 178 ? -11.478 -13.177 -2.033 1.00 44.44 178 PRO A N 1
ATOM 1448 C CA . PRO A 1 178 ? -11.864 -13.993 -0.895 1.00 44.44 178 PRO A CA 1
ATOM 1449 C C . PRO A 1 178 ? -13.043 -14.881 -1.312 1.00 44.44 178 PRO A C 1
ATOM 1451 O O . PRO A 1 178 ? -14.059 -14.397 -1.806 1.00 44.44 178 PRO A O 1
ATOM 1454 N N . ASP A 1 179 ? -12.870 -16.185 -1.137 1.00 50.84 179 ASP A N 1
ATOM 1455 C CA . ASP A 1 179 ? -13.865 -17.219 -1.418 1.00 50.84 179 ASP A CA 1
ATOM 1456 C C . ASP A 1 179 ? -15.130 -16.993 -0.550 1.00 50.84 179 ASP A C 1
ATOM 1458 O O . ASP A 1 179 ? -14.996 -16.929 0.678 1.00 50.84 179 ASP A O 1
ATOM 1462 N N . PRO A 1 180 ? -16.355 -16.857 -1.105 1.00 52.75 180 PRO A N 1
ATOM 1463 C CA . PRO A 1 180 ? -17.553 -16.600 -0.298 1.00 52.75 180 PRO A CA 1
ATOM 1464 C C . PRO A 1 180 ? -18.114 -17.841 0.411 1.00 52.75 180 PRO A C 1
ATOM 1466 O O . PRO A 1 180 ? -19.056 -17.717 1.194 1.00 52.75 180 PRO A O 1
ATOM 1469 N N . HIS A 1 181 ? -17.577 -19.040 0.163 1.00 52.34 181 HIS A N 1
ATOM 1470 C CA . HIS A 1 181 ? -18.155 -20.282 0.676 1.00 52.34 181 HIS A CA 1
ATOM 1471 C C . HIS A 1 181 ? -17.090 -21.289 1.120 1.00 52.34 181 HIS A C 1
ATOM 1473 O O . HIS A 1 181 ? -16.831 -22.282 0.452 1.00 52.34 181 HIS A O 1
ATOM 1479 N N . SER A 1 182 ? -16.523 -21.084 2.308 1.00 46.16 182 SER A N 1
ATOM 1480 C CA . SER A 1 182 ? -15.904 -22.180 3.062 1.00 46.16 182 SER A CA 1
ATOM 1481 C C . SER A 1 182 ? -16.383 -22.127 4.507 1.00 46.16 182 SER A C 1
ATOM 1483 O O . SER A 1 182 ? -15.749 -21.542 5.383 1.00 46.16 182 SER A O 1
ATOM 1485 N N . GLY A 1 183 ? -17.549 -22.722 4.728 1.00 47.31 183 GLY A N 1
ATOM 1486 C CA . GLY A 1 183 ? -18.175 -22.864 6.033 1.00 47.31 183 GLY A CA 1
ATOM 1487 C C . GLY A 1 183 ? -19.438 -23.706 5.921 1.00 47.31 183 GLY A C 1
ATOM 1488 O O . GLY A 1 183 ? -20.536 -23.158 5.892 1.00 47.31 183 GLY A O 1
ATOM 1489 N N . ALA A 1 184 ? -19.253 -25.021 5.826 1.00 42.66 184 ALA A N 1
ATOM 1490 C CA . ALA A 1 184 ? -20.234 -26.035 6.194 1.00 42.66 184 ALA A CA 1
ATOM 1491 C C . ALA A 1 184 ? -19.530 -27.040 7.110 1.00 42.66 184 ALA A C 1
ATOM 1493 O O . ALA A 1 184 ? -18.360 -27.371 6.802 1.00 42.66 184 ALA A O 1
#

=== Feature glossary ===
Legend for the data blocks above and below:

— What the protein is —

The amino-acid sequence is the protein's primary structure: the linear order of residues from the N-terminus to the C-terminus, written in one-letter code. Everything else here — the 3D coordinates, the secondary structure, the domain annotations — is ultimately a consequence of this string.

Database cross-references. InterPro integrates a dozen domain/family signature databases into unified entries with residue-range hits. GO terms attach function/process/location labels with evidence codes. CATH codes position the fold in a four-level structural taxonomy. Organism is the NCBI-taxonomy species name.

— Where its atoms are —

The mmCIF block holds the 3D Cartesian coordinates of each backbone atom (N, Cα, C, O) in ångströms. mmCIF is the PDB's canonical archive format — a tagged-loop text representation of the atomic model.

The six renders are orthographic views along the three Cartesian axes in both directions. Representation (cartoon, sticks, or surface) and color scheme (sequence-rainbow or by-chain) vary across proteins so the training set covers all the common visualization conventions.

— Local backbone conformation —

Secondary structure is the local, repeating backbone conformation. DSSP classifies it into eight states by reading the hydrogen-bond network: three helix types (H, G, I), two β types (E, B), two non-regular types (T, S), and unstructured coil (-).

SS3 is a coarse helix/strand/coil call (letters a/b/c) made by the P-SEA algorithm from inter-Cα distances and dihedrals. It is less detailed than DSSP but needs only Cα positions.

Backbone dihedral angles. Every residue except chain termini has a φ (preceding-C → N → Cα → C) and a ψ (N → Cα → C → next-N). They are reported in degrees following the IUPAC sign convention. Secondary structure is essentially a statement about which (φ, ψ) basin each residue occupies.

— Global shape and packing —

The geometric summary reports three shape descriptors. Rg (radius of gyration) measures how spread out the Cα atoms are about their centre of mass; compact globular proteins have small Rg, elongated or unfolded ones large. Cα contacts (<8 Å, |i−j|>4) count long-range residue pairs in spatial proximity — high for tightly packed folds, near zero for rods or random coil. The bounding-box extents give the protein's footprint along x, y, z in Å.

Solvent accessibility: the surface area of each residue that a 1.4 Å water probe can touch, in Å². When only backbone atoms are present the absolute values are lower than full-atom SASA (side chains contribute most of the area) and are flagged as backbone-only.

Plot images: a contact map (which residues are close in 3D, as an N×N binary image), a Ramachandran scatter (backbone torsion angles, revealing secondary-structure composition at a glance), and — for AlphaFold structures — a PAE heatmap (pairwise prediction confidence).

— Structural neighborhood —

Foldseek's 3Di representation compresses backbone geometry into a per-residue letter drawn from a learned twenty-state alphabet. It captures the tertiary interaction pattern around each residue — which residues are packed against it in space, regardless of where they are in sequence.

Structural nearest neighbors (via Foldseek easy-search vs the PDB). Reported per hit: target PDB id, E-value, and alignment TM-score. A TM-score above ~0.5 is the conventional threshold for 'same fold'.

— Confidence and disorder —

pLDDT (predicted Local Distance Difference Test) is AlphaFold's per-residue confidence score, ranging from 0 to 100. Values above 90 indicate high confidence (typically well-packed cores); 70–90 is confident; 50–70 low confidence; below 50 usually means the region is disordered or the prediction is unreliable there. AlphaFold stores pLDDT in the mmCIF B-factor column.

For experimental (PDB) structures, the B-factor (temperature factor) quantifies the positional spread of each atom in the crystal — a combination of thermal vibration and static disorder — in units of Å². High B-factors mark flexible loops or poorly resolved regions; low B-factors mark the rigid, well-ordered core.

Predicted Aligned Error (PAE) is an AlphaFold confidence matrix: entry (i, j) is the expected error in the position of residue j, in ångströms, when the prediction is superimposed on the true structure at residue i. Low PAE within a block of residues means that block is internally rigid and well-predicted; high PAE between two blocks means their relative placement is uncertain even if each block individually is confident.